Protein AF-Q57VT1-F1 (afdb_monomer)

Mean predicted aligned error: 13.39 Å

GO terms:
  GO:0005739 mitochondrion (C, HTP)
  GO:0005737 cytoplasm (C, IDA)

Structure (mmCIF, N/CA/C/O backbone):
data_AF-Q57VT1-F1
#
_entry.id   AF-Q57VT1-F1
#
loop_
_atom_site.group_PDB
_atom_site.id
_atom_site.type_symbol
_atom_site.label_atom_id
_atom_site.label_alt_id
_atom_site.label_comp_id
_atom_site.label_asym_id
_atom_site.label_entity_id
_atom_site.label_seq_id
_atom_site.pdbx_PDB_ins_code
_atom_site.Cartn_x
_atom_site.Cartn_y
_atom_site.Cartn_z
_atom_site.occupancy
_atom_site.B_iso_or_equiv
_atom_site.auth_seq_id
_atom_site.auth_comp_id
_atom_site.auth_asym_id
_atom_site.auth_atom_id
_atom_site.pdbx_PDB_model_num
ATOM 1 N N . MET A 1 1 ? 37.956 -0.766 -8.157 1.00 29.91 1 MET A N 1
ATOM 2 C CA . MET A 1 1 ? 37.562 -2.186 -8.026 1.00 29.91 1 MET A CA 1
ATOM 3 C C . MET A 1 1 ? 36.095 -2.322 -8.408 1.00 29.91 1 MET A C 1
ATOM 5 O O . MET A 1 1 ? 35.242 -1.958 -7.610 1.00 29.91 1 MET A O 1
ATOM 9 N N . MET A 1 2 ? 35.786 -2.776 -9.627 1.00 33.50 2 MET A N 1
ATOM 10 C CA . MET A 1 2 ? 34.414 -3.172 -9.969 1.00 33.50 2 MET A CA 1
ATOM 11 C C . MET A 1 2 ? 34.102 -4.463 -9.208 1.00 33.50 2 MET A C 1
ATOM 13 O O . MET A 1 2 ? 34.804 -5.462 -9.343 1.00 33.50 2 MET A O 1
ATOM 17 N N . THR A 1 3 ? 33.120 -4.406 -8.319 1.00 40.09 3 THR A N 1
ATOM 18 C CA . THR A 1 3 ? 32.764 -5.489 -7.406 1.00 40.09 3 THR A CA 1
ATOM 19 C C . THR A 1 3 ? 32.230 -6.693 -8.185 1.00 40.09 3 THR A C 1
ATOM 21 O O . THR A 1 3 ? 31.221 -6.594 -8.877 1.00 40.09 3 THR A O 1
ATOM 24 N N . LEU A 1 4 ? 32.864 -7.861 -8.009 1.00 44.53 4 LEU A N 1
ATOM 25 C CA . LEU A 1 4 ? 32.472 -9.165 -8.583 1.00 44.53 4 LEU A CA 1
ATOM 26 C C . LEU A 1 4 ? 30.993 -9.559 -8.366 1.00 44.53 4 LEU A C 1
ATOM 28 O O . LEU A 1 4 ? 30.514 -10.505 -8.982 1.00 44.53 4 LEU A O 1
ATOM 32 N N . ARG A 1 5 ? 30.251 -8.847 -7.508 1.00 40.12 5 ARG A N 1
ATOM 33 C CA . ARG A 1 5 ? 28.809 -9.042 -7.307 1.00 40.12 5 ARG A CA 1
ATOM 34 C C . ARG A 1 5 ? 27.958 -8.633 -8.519 1.00 40.12 5 ARG A C 1
ATOM 36 O O . ARG A 1 5 ? 26.817 -9.076 -8.600 1.00 40.12 5 ARG A O 1
ATOM 43 N N . SER A 1 6 ? 28.472 -7.823 -9.451 1.00 52.94 6 SER A N 1
ATOM 44 C CA . SER A 1 6 ? 27.681 -7.378 -10.609 1.00 52.94 6 SER A CA 1
ATOM 45 C C . SER A 1 6 ? 27.577 -8.426 -11.721 1.00 52.94 6 SER A C 1
ATOM 47 O O . SER A 1 6 ? 26.526 -8.521 -12.349 1.00 52.94 6 SER A O 1
ATOM 49 N N . SER A 1 7 ? 28.611 -9.245 -11.953 1.00 54.50 7 SER A N 1
ATOM 50 C CA . SER A 1 7 ? 28.646 -10.148 -13.114 1.00 54.50 7 SER A CA 1
ATOM 51 C C . SER A 1 7 ? 27.678 -11.324 -12.982 1.00 54.50 7 SER A C 1
ATOM 53 O O . SER A 1 7 ? 26.960 -11.629 -13.929 1.00 54.50 7 SER A O 1
ATOM 55 N N . THR A 1 8 ? 27.595 -11.945 -11.803 1.00 61.16 8 THR A N 1
ATOM 56 C CA . THR A 1 8 ? 26.680 -13.067 -11.537 1.00 61.16 8 THR A CA 1
ATOM 57 C C . THR A 1 8 ? 25.220 -12.626 -11.524 1.00 61.16 8 THR A C 1
ATOM 59 O O . THR A 1 8 ? 24.369 -13.314 -12.088 1.00 61.16 8 THR A O 1
ATOM 62 N N . SER A 1 9 ? 24.929 -11.455 -10.946 1.00 58.53 9 SER A N 1
ATOM 63 C CA . SER A 1 9 ? 23.589 -10.857 -10.992 1.00 58.53 9 SER A CA 1
ATOM 64 C C . SER A 1 9 ? 23.180 -10.534 -12.428 1.00 58.53 9 SER A C 1
ATOM 66 O O . SER A 1 9 ? 22.095 -10.920 -12.850 1.00 58.53 9 SER A O 1
ATOM 68 N N . LEU A 1 10 ? 24.062 -9.888 -13.198 1.00 57.94 10 LEU A N 1
ATOM 69 C CA . LEU A 1 10 ? 23.804 -9.555 -14.598 1.00 57.94 10 LEU A CA 1
ATOM 70 C C . LEU A 1 10 ? 23.610 -10.817 -15.447 1.00 57.94 10 LEU A C 1
ATOM 72 O O . LEU A 1 10 ? 22.717 -10.857 -16.280 1.00 57.94 10 LEU A O 1
ATOM 76 N N . GLN A 1 11 ? 24.407 -11.865 -15.230 1.00 66.25 11 GLN A N 1
ATOM 77 C CA . GLN A 1 11 ? 24.277 -13.132 -15.952 1.00 66.25 11 GLN A CA 1
ATOM 78 C C . GLN A 1 11 ? 22.964 -13.860 -15.619 1.00 66.25 11 GLN A C 1
ATOM 80 O O . GLN A 1 11 ? 22.315 -14.413 -16.513 1.00 66.25 11 GLN A O 1
ATOM 85 N N . SER A 1 12 ? 22.537 -13.832 -14.352 1.00 68.81 12 SER A N 1
ATOM 86 C CA . SER A 1 12 ? 21.216 -14.319 -13.936 1.00 68.81 12 SER A CA 1
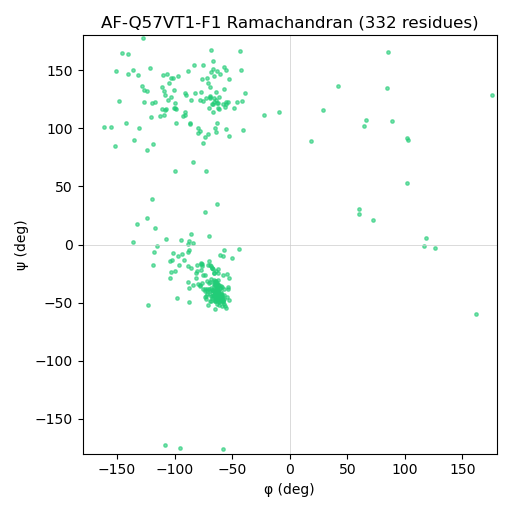ATOM 87 C C . SER A 1 12 ? 20.099 -13.533 -14.627 1.00 68.81 12 SER A C 1
ATOM 89 O O . SER A 1 12 ? 19.198 -14.133 -15.208 1.00 68.81 12 SER A O 1
ATOM 91 N N . ASP A 1 13 ? 20.185 -12.203 -14.645 1.00 54.59 13 ASP A N 1
ATOM 92 C CA . ASP A 1 13 ? 19.162 -11.353 -15.258 1.00 54.59 13 ASP A CA 1
ATOM 93 C C . ASP A 1 13 ? 19.129 -11.519 -16.794 1.00 54.59 13 ASP A C 1
ATOM 95 O O . ASP A 1 13 ? 18.057 -11.621 -17.403 1.00 54.59 13 ASP A O 1
ATOM 99 N N . LEU A 1 14 ? 20.307 -11.646 -17.421 1.00 65.69 14 LEU A N 1
ATOM 100 C CA . LEU A 1 14 ? 20.460 -11.951 -18.842 1.00 65.69 14 LEU A CA 1
ATOM 101 C C . LEU A 1 14 ? 19.786 -13.276 -19.195 1.00 65.69 14 LEU A C 1
ATOM 103 O O . LEU A 1 14 ? 19.029 -13.348 -20.155 1.00 65.69 14 LEU A O 1
ATOM 107 N N . SER A 1 15 ? 20.032 -14.324 -18.410 1.00 70.00 15 SER A N 1
ATOM 108 C CA . SER A 1 15 ? 19.488 -15.658 -18.676 1.00 70.00 15 SER A CA 1
ATOM 109 C C . SER A 1 15 ? 17.996 -15.793 -18.377 1.00 70.00 15 SER A C 1
ATOM 111 O O . SER A 1 15 ? 17.295 -16.456 -19.144 1.00 70.00 15 SER A O 1
ATOM 113 N N . ARG A 1 16 ? 17.501 -15.159 -17.309 1.00 65.00 16 ARG A N 1
ATOM 114 C CA . ARG A 1 16 ? 16.105 -15.281 -16.861 1.00 65.00 16 ARG A CA 1
ATOM 115 C C . ARG A 1 16 ? 15.136 -14.346 -17.569 1.00 65.00 16 ARG A C 1
ATOM 117 O O . ARG A 1 16 ? 13.995 -14.741 -17.783 1.00 65.00 16 ARG A O 1
ATOM 124 N N . PHE A 1 17 ? 15.564 -13.136 -17.927 1.00 58.03 17 PHE A N 1
ATOM 125 C CA . PHE A 1 17 ? 14.649 -12.107 -18.432 1.00 58.03 17 PHE A CA 1
ATOM 126 C C . PHE A 1 17 ? 15.052 -11.607 -19.814 1.00 58.03 17 PHE A C 1
ATOM 128 O O . PHE A 1 17 ? 14.239 -11.639 -20.736 1.00 58.03 17 PHE A O 1
ATOM 135 N N . ILE A 1 18 ? 16.313 -11.201 -19.991 1.00 59.00 18 ILE A N 1
ATOM 136 C CA . ILE A 1 18 ? 16.738 -10.506 -21.214 1.00 59.00 18 ILE A CA 1
ATOM 137 C C . ILE A 1 18 ? 16.814 -11.466 -22.403 1.00 59.00 18 ILE A C 1
ATOM 139 O O . ILE A 1 18 ? 16.287 -11.145 -23.459 1.00 59.00 18 ILE A O 1
ATOM 143 N N . PHE A 1 19 ? 17.423 -12.648 -22.274 1.00 70.38 19 PHE A N 1
ATOM 144 C CA . PHE A 1 19 ? 17.480 -13.621 -23.368 1.00 70.38 19 PHE A CA 1
ATOM 145 C C . PHE A 1 19 ? 16.094 -14.149 -23.742 1.00 70.38 19 PHE A C 1
ATOM 147 O O . PHE A 1 19 ? 15.833 -14.219 -24.942 1.00 70.38 19 PHE A O 1
ATOM 154 N N . PRO A 1 20 ? 15.192 -14.497 -22.802 1.00 66.25 20 PRO A N 1
ATOM 155 C CA . PRO A 1 20 ? 13.818 -14.838 -23.157 1.00 66.25 20 PRO A CA 1
ATOM 156 C C . PRO A 1 20 ? 13.083 -13.697 -23.865 1.00 66.25 20 PRO A C 1
ATOM 158 O O . PRO A 1 20 ? 12.509 -13.937 -24.924 1.00 66.25 20 PRO A O 1
ATOM 161 N N . LEU A 1 21 ? 13.171 -12.461 -23.358 1.00 54.16 21 LEU A N 1
ATOM 162 C CA . LEU A 1 21 ? 12.521 -11.302 -23.976 1.00 54.16 21 LEU A CA 1
ATOM 163 C C . LEU A 1 21 ? 13.104 -10.988 -25.360 1.00 54.16 21 LEU A C 1
ATOM 165 O O . LEU A 1 21 ? 12.364 -10.843 -26.325 1.00 54.16 21 LEU A O 1
ATOM 169 N N . ALA A 1 22 ? 14.430 -10.939 -25.492 1.00 58.91 22 ALA A N 1
ATOM 170 C CA . ALA A 1 22 ? 15.108 -10.688 -26.760 1.00 58.91 22 ALA A CA 1
ATOM 171 C C . ALA A 1 22 ? 14.851 -11.803 -27.781 1.00 58.91 22 ALA A C 1
ATOM 173 O O . ALA A 1 22 ? 14.731 -11.517 -28.970 1.00 58.91 22 ALA A O 1
ATOM 174 N N . ARG A 1 23 ? 14.747 -13.069 -27.345 1.00 65.94 23 ARG A N 1
ATOM 175 C CA . ARG A 1 23 ? 14.304 -14.166 -28.218 1.00 65.94 23 ARG A CA 1
ATOM 176 C C . ARG A 1 23 ? 12.859 -13.956 -28.658 1.00 65.94 23 ARG A C 1
ATOM 178 O O . ARG A 1 23 ? 12.614 -14.076 -29.849 1.00 65.94 23 ARG A O 1
ATOM 185 N N . SER A 1 24 ? 11.949 -13.596 -27.751 1.00 55.50 24 SER A N 1
ATOM 186 C CA . SER A 1 24 ? 10.550 -13.289 -28.090 1.00 55.50 24 SER A CA 1
ATOM 187 C C . SER A 1 24 ? 10.465 -12.189 -29.150 1.00 55.50 24 SER A C 1
ATOM 189 O O . SER A 1 24 ? 9.933 -12.416 -30.227 1.00 55.50 24 SER A O 1
ATOM 191 N N . LEU A 1 25 ? 11.128 -11.051 -28.919 1.00 53.66 25 LEU A N 1
ATOM 192 C CA . LEU A 1 25 ? 11.152 -9.919 -29.853 1.00 53.66 25 LEU A CA 1
ATOM 193 C C . LEU A 1 25 ? 11.792 -10.260 -31.212 1.00 53.66 25 LEU A C 1
ATOM 195 O O . LEU A 1 25 ? 11.449 -9.664 -32.232 1.00 53.66 25 LEU A O 1
ATOM 199 N N . ARG A 1 26 ? 12.754 -11.196 -31.246 1.00 59.59 26 ARG A N 1
ATOM 200 C CA . ARG A 1 26 ? 13.346 -11.692 -32.500 1.00 59.59 26 ARG A CA 1
ATOM 201 C C . ARG A 1 26 ? 12.411 -12.644 -33.239 1.00 59.59 26 ARG A C 1
ATOM 203 O O . ARG A 1 26 ? 12.366 -12.576 -34.461 1.00 59.59 26 ARG A O 1
ATOM 210 N N . HIS A 1 27 ? 11.683 -13.504 -32.531 1.00 54.62 27 HIS A N 1
ATOM 211 C CA . HIS A 1 27 ? 10.705 -14.405 -33.142 1.00 54.62 27 HIS A CA 1
ATOM 212 C C . HIS A 1 27 ? 9.479 -13.649 -33.679 1.00 54.62 27 HIS A C 1
ATOM 214 O O . HIS A 1 27 ? 8.987 -14.006 -34.751 1.00 54.62 27 HIS A O 1
ATOM 220 N N . ASP A 1 28 ? 9.084 -12.542 -33.043 1.00 43.97 28 ASP A N 1
ATOM 221 C CA . ASP A 1 28 ? 8.013 -11.662 -33.538 1.00 43.97 28 ASP A CA 1
ATOM 222 C C . ASP A 1 28 ? 8.391 -10.972 -34.861 1.00 43.97 28 ASP A C 1
ATOM 224 O O . ASP A 1 28 ? 7.546 -10.777 -35.730 1.00 43.97 28 ASP A O 1
ATOM 228 N N . LYS A 1 29 ? 9.678 -10.658 -35.081 1.00 40.59 29 LYS A N 1
ATOM 229 C CA . LYS A 1 29 ? 10.142 -10.082 -36.358 1.00 40.59 29 LYS A CA 1
ATOM 230 C C . LYS A 1 29 ? 10.258 -11.087 -37.505 1.00 40.59 29 LYS A C 1
ATOM 232 O O . LYS A 1 29 ? 10.323 -10.658 -38.652 1.00 40.59 29 LYS A O 1
ATOM 237 N N . VAL A 1 30 ? 10.314 -12.388 -37.221 1.00 45.88 30 VAL A N 1
ATOM 238 C CA . VAL A 1 30 ? 10.473 -13.425 -38.259 1.00 45.88 30 VAL A CA 1
ATOM 239 C C . VAL A 1 30 ? 9.136 -14.082 -38.615 1.00 45.88 30 VAL A C 1
ATOM 241 O O . VAL A 1 30 ? 8.974 -14.549 -39.734 1.00 45.88 30 VAL A O 1
ATOM 244 N N . SER A 1 31 ? 8.141 -14.043 -37.726 1.00 37.81 31 SER A N 1
ATOM 245 C CA . SER A 1 31 ? 6.845 -14.704 -37.967 1.00 37.81 31 SER A CA 1
ATOM 246 C C . SER A 1 31 ? 5.851 -13.865 -38.787 1.00 37.81 31 SER A C 1
ATOM 248 O O . SER A 1 31 ? 4.759 -14.329 -39.089 1.00 37.81 31 SER A O 1
ATOM 250 N N . GLY A 1 32 ? 6.246 -12.661 -39.216 1.00 29.44 32 GLY A N 1
ATOM 251 C CA . GLY A 1 32 ? 5.483 -11.822 -40.147 1.00 29.44 32 GLY A CA 1
ATOM 252 C C . GLY A 1 32 ? 5.718 -12.119 -41.635 1.00 29.44 32 GLY A C 1
ATOM 253 O O . GLY A 1 32 ? 5.270 -11.339 -42.473 1.00 29.44 32 GLY A O 1
ATOM 254 N N . ALA A 1 33 ? 6.430 -13.193 -41.998 1.00 29.83 33 ALA A N 1
ATOM 255 C CA . ALA A 1 33 ? 6.712 -13.504 -43.397 1.00 29.83 33 ALA A CA 1
ATOM 256 C C . ALA A 1 33 ? 6.662 -15.012 -43.714 1.00 29.83 33 ALA A C 1
ATOM 258 O O . ALA A 1 33 ? 7.604 -15.743 -43.444 1.00 29.83 33 ALA A O 1
ATOM 259 N N . VAL A 1 34 ? 5.568 -15.406 -44.377 1.00 28.75 34 VAL A N 1
ATOM 260 C CA . VAL A 1 34 ? 5.547 -16.273 -45.574 1.00 28.75 34 VAL A CA 1
ATOM 261 C C . VAL A 1 34 ? 6.009 -17.742 -45.427 1.00 28.75 34 VAL A C 1
ATOM 263 O O . VAL A 1 34 ? 7.191 -18.045 -45.369 1.00 28.75 34 VAL A O 1
ATOM 266 N N . THR A 1 35 ? 4.997 -18.622 -45.475 1.00 25.91 35 THR A N 1
ATOM 267 C CA . THR A 1 35 ? 4.890 -19.965 -46.102 1.00 25.91 35 THR A CA 1
ATOM 268 C C . THR A 1 35 ? 6.019 -21.007 -46.026 1.00 25.91 35 THR A C 1
ATOM 270 O O . THR A 1 35 ? 7.150 -20.780 -46.436 1.00 25.91 35 THR A O 1
ATOM 273 N N . ASP A 1 36 ? 5.539 -22.227 -45.761 1.00 24.62 36 ASP A N 1
ATOM 274 C CA . ASP A 1 36 ? 5.998 -23.544 -46.221 1.00 24.62 36 ASP A CA 1
ATOM 275 C C . ASP A 1 36 ? 7.133 -24.299 -45.504 1.00 24.62 36 ASP A C 1
ATOM 277 O O . ASP A 1 36 ? 8.225 -23.808 -45.243 1.00 24.62 36 ASP A O 1
ATOM 281 N N . ALA A 1 37 ? 6.816 -25.592 -45.331 1.00 26.41 37 ALA A N 1
ATOM 282 C CA . ALA A 1 37 ? 7.652 -26.758 -45.048 1.00 26.41 37 ALA A CA 1
ATOM 283 C C . ALA A 1 37 ? 7.953 -27.139 -43.574 1.00 26.41 37 ALA A C 1
ATOM 285 O O . ALA A 1 37 ? 8.811 -26.597 -42.885 1.00 26.41 37 ALA A O 1
ATOM 286 N N . SER A 1 38 ? 7.283 -28.227 -43.159 1.00 23.12 38 SER A N 1
ATOM 287 C CA . SER A 1 38 ? 7.813 -29.322 -42.311 1.00 23.12 38 SER A CA 1
ATOM 288 C C . SER A 1 38 ? 9.241 -29.765 -42.725 1.00 23.12 38 SER A C 1
ATOM 290 O O . SER A 1 38 ? 9.606 -29.470 -43.862 1.00 23.12 38 SER A O 1
ATOM 292 N N . PRO A 1 39 ? 10.024 -30.561 -41.941 1.00 37.09 39 PRO A N 1
ATOM 293 C CA . PRO A 1 39 ? 9.614 -31.455 -40.843 1.00 37.09 39 PRO A CA 1
ATOM 294 C C . PRO A 1 39 ? 10.520 -31.510 -39.579 1.00 37.09 39 PRO A C 1
ATOM 296 O O . PRO A 1 39 ? 11.684 -31.133 -39.573 1.00 37.09 39 PRO A O 1
ATOM 299 N N . VAL A 1 40 ? 9.928 -32.068 -38.514 1.00 25.06 40 VAL A N 1
ATOM 300 C CA . VAL A 1 40 ? 10.461 -33.016 -37.504 1.00 25.06 40 VAL A CA 1
ATOM 301 C C . VAL A 1 40 ? 11.966 -32.983 -37.168 1.00 25.06 40 VAL A C 1
ATOM 303 O O . VAL A 1 40 ? 12.808 -33.442 -37.933 1.00 25.06 40 VAL A O 1
ATOM 306 N N . GLY A 1 41 ? 12.273 -32.633 -35.913 1.00 24.78 41 GLY A N 1
ATOM 307 C CA . GLY A 1 41 ? 13.561 -32.906 -35.271 1.00 24.78 41 GLY A CA 1
ATOM 308 C C . GLY A 1 41 ? 13.465 -32.820 -33.747 1.00 24.78 41 GLY A C 1
ATOM 309 O O . GLY A 1 41 ? 13.444 -31.734 -33.175 1.00 24.78 41 GLY A O 1
ATOM 310 N N . SER A 1 42 ? 13.386 -33.978 -33.090 1.00 22.84 42 SER A N 1
ATOM 311 C CA . SER A 1 42 ? 13.410 -34.140 -31.635 1.00 22.84 42 SER A CA 1
ATOM 312 C C . SER A 1 42 ? 14.765 -33.738 -31.051 1.00 22.84 42 SER A C 1
ATOM 314 O O . SER A 1 42 ? 15.785 -34.314 -31.427 1.00 22.84 42 SER A O 1
ATOM 316 N N . VAL A 1 43 ? 14.786 -32.835 -30.068 1.00 28.78 43 VAL A N 1
ATOM 317 C CA . VAL A 1 43 ? 15.954 -32.647 -29.196 1.00 28.78 43 VAL A CA 1
ATOM 318 C C . VAL A 1 43 ? 15.495 -32.639 -27.745 1.00 28.78 43 VAL A C 1
ATOM 320 O O . VAL A 1 43 ? 14.999 -31.650 -27.209 1.00 28.78 43 VAL A O 1
ATOM 323 N N . THR A 1 44 ? 15.678 -33.791 -27.111 1.00 22.94 44 THR A N 1
ATOM 324 C CA . THR A 1 44 ? 15.794 -33.952 -25.666 1.00 22.94 44 THR A CA 1
ATOM 325 C C . THR A 1 44 ? 17.028 -33.195 -25.176 1.00 22.94 44 THR A C 1
ATOM 327 O O . THR A 1 44 ? 18.148 -33.540 -25.543 1.00 22.94 44 THR A O 1
ATOM 330 N N . ALA A 1 45 ? 16.843 -32.193 -24.321 1.00 29.27 45 ALA A N 1
ATOM 331 C CA . ALA A 1 45 ? 17.928 -31.603 -23.546 1.00 29.27 45 ALA A CA 1
ATOM 332 C C . ALA A 1 45 ? 17.464 -31.419 -22.099 1.00 29.27 45 ALA A C 1
ATOM 334 O O . ALA A 1 45 ? 16.892 -30.407 -21.701 1.00 29.27 45 ALA A O 1
ATOM 335 N N . SER A 1 46 ? 17.717 -32.469 -21.328 1.00 23.38 46 SER A N 1
ATOM 336 C CA . SER A 1 46 ? 17.924 -32.447 -19.888 1.00 23.38 46 SER A CA 1
ATOM 337 C C . SER A 1 46 ? 18.790 -31.256 -19.465 1.00 23.38 46 SER A C 1
ATOM 339 O O . SER A 1 46 ? 19.927 -31.124 -19.912 1.00 23.38 46 SER A O 1
ATOM 341 N N . GLY A 1 47 ? 18.275 -30.426 -18.562 1.00 24.28 47 GLY A N 1
ATOM 342 C CA . GLY A 1 47 ? 19.000 -29.295 -17.989 1.00 24.28 47 GLY A CA 1
ATOM 343 C C . GLY A 1 47 ? 18.487 -28.990 -16.591 1.00 24.28 47 GLY A C 1
ATOM 344 O O . GLY A 1 47 ? 17.614 -28.149 -16.409 1.00 24.28 47 GLY A O 1
ATOM 345 N N . ARG A 1 48 ? 19.025 -29.717 -15.607 1.00 22.73 48 ARG A N 1
ATOM 346 C CA . ARG A 1 48 ? 18.922 -29.422 -14.175 1.00 22.73 48 ARG A CA 1
ATOM 347 C C . ARG A 1 48 ? 19.443 -28.008 -13.908 1.00 22.73 48 ARG A C 1
ATOM 349 O O . ARG A 1 48 ? 20.629 -27.778 -14.092 1.00 22.73 48 ARG A O 1
ATOM 356 N N . HIS A 1 49 ? 18.606 -27.112 -13.395 1.00 27.80 49 HIS A N 1
ATOM 357 C CA . HIS A 1 49 ? 19.053 -26.031 -12.518 1.00 27.80 49 HIS A CA 1
ATOM 358 C C . HIS A 1 49 ? 17.949 -25.692 -11.515 1.00 27.80 49 HIS A C 1
ATOM 360 O O . HIS A 1 49 ? 16.817 -25.401 -11.887 1.00 27.80 49 HIS A O 1
ATOM 366 N N . ASN A 1 50 ? 18.335 -25.783 -10.244 1.00 25.84 50 ASN A N 1
ATOM 367 C CA . ASN A 1 50 ? 17.574 -25.559 -9.021 1.00 25.84 50 ASN A CA 1
ATOM 368 C C . ASN A 1 50 ? 16.640 -24.341 -9.118 1.00 25.84 50 ASN A C 1
ATOM 370 O O . ASN A 1 50 ? 17.065 -23.198 -8.932 1.00 25.84 50 ASN A O 1
ATOM 374 N N . ALA A 1 51 ? 15.361 -24.591 -9.392 1.00 29.23 51 ALA A N 1
ATOM 375 C CA . ALA A 1 51 ? 14.314 -23.640 -9.073 1.00 29.23 51 ALA A CA 1
ATOM 376 C C . ALA A 1 51 ? 14.205 -23.608 -7.548 1.00 29.23 51 ALA A C 1
ATOM 378 O O . ALA A 1 51 ? 14.086 -24.661 -6.922 1.00 29.23 51 ALA A O 1
ATOM 379 N N . ALA A 1 52 ? 14.289 -22.413 -6.959 1.00 31.12 52 ALA A N 1
ATOM 380 C CA . ALA A 1 52 ? 13.825 -22.200 -5.597 1.00 31.12 52 ALA A CA 1
ATOM 381 C C . ALA A 1 52 ? 12.452 -22.866 -5.482 1.00 31.12 52 ALA A C 1
ATOM 383 O O . ALA A 1 52 ? 11.585 -22.611 -6.319 1.00 31.12 52 ALA A O 1
ATOM 384 N N . GLU A 1 53 ? 12.332 -23.790 -4.534 1.00 26.53 53 GLU A N 1
ATOM 385 C CA . GLU A 1 53 ? 11.161 -24.628 -4.338 1.00 26.53 53 GLU A CA 1
ATOM 386 C C . GLU A 1 53 ? 9.947 -23.718 -4.163 1.00 26.53 53 GLU A C 1
ATOM 388 O O . GLU A 1 53 ? 9.743 -23.076 -3.133 1.00 26.53 53 GLU A O 1
ATOM 393 N N . TYR A 1 54 ? 9.201 -23.565 -5.254 1.00 33.97 54 TYR A N 1
ATOM 394 C CA . TYR A 1 54 ? 7.955 -22.834 -5.275 1.00 33.97 54 TYR A CA 1
ATOM 395 C C . TYR A 1 54 ? 6.977 -23.702 -4.500 1.00 33.97 54 TYR A C 1
ATOM 397 O O . TYR A 1 54 ? 6.418 -24.655 -5.045 1.00 33.97 54 TYR A O 1
ATOM 405 N N . VAL A 1 55 ? 6.822 -23.410 -3.211 1.00 32.78 55 VAL A N 1
ATOM 406 C CA . VAL A 1 55 ? 5.779 -24.018 -2.397 1.00 32.78 55 VAL A CA 1
ATOM 407 C C . VAL A 1 55 ? 4.459 -23.548 -2.997 1.00 32.78 55 VAL A C 1
ATOM 409 O O . VAL A 1 55 ? 4.001 -22.437 -2.746 1.00 32.78 55 VAL A O 1
ATOM 412 N N . LYS A 1 56 ? 3.860 -24.375 -3.858 1.00 27.70 56 LYS A N 1
ATOM 413 C CA . LYS A 1 56 ? 2.418 -24.323 -4.077 1.00 27.70 56 LYS A CA 1
ATOM 414 C C . LYS A 1 56 ? 1.810 -24.779 -2.754 1.00 27.70 56 LYS A C 1
ATOM 416 O O . LYS A 1 56 ? 2.020 -25.941 -2.415 1.00 27.70 56 LYS A O 1
ATOM 421 N N . PRO A 1 57 ? 1.092 -23.934 -2.000 1.00 31.44 57 PRO A N 1
ATOM 422 C CA . PRO A 1 57 ? 0.299 -24.446 -0.898 1.00 31.44 57 PRO A CA 1
ATOM 423 C C . PRO A 1 57 ? -0.765 -25.377 -1.490 1.00 31.44 57 PRO A C 1
ATOM 425 O O . PRO A 1 57 ? -1.721 -24.941 -2.135 1.00 31.44 57 PRO A O 1
ATOM 428 N N . GLU A 1 58 ? -0.547 -26.680 -1.339 1.00 23.92 58 GLU A N 1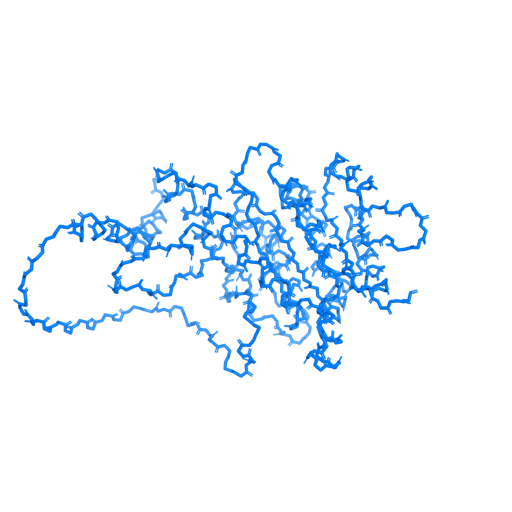
ATOM 429 C CA . GLU A 1 58 ? -1.557 -27.698 -1.578 1.00 23.92 58 GLU A CA 1
ATOM 430 C C . GLU A 1 58 ? -2.685 -27.476 -0.560 1.00 23.92 58 GLU A C 1
ATOM 432 O O . GLU A 1 58 ? -2.447 -27.457 0.644 1.00 23.92 58 GLU A O 1
ATOM 437 N N . GLY A 1 59 ? -3.913 -27.259 -1.040 1.00 25.22 59 GLY A N 1
ATOM 438 C CA . GLY A 1 59 ? -5.112 -27.305 -0.194 1.00 25.22 59 GLY A CA 1
ATOM 439 C C . GLY A 1 59 ? -5.920 -26.017 -0.024 1.00 25.22 59 GLY A C 1
ATOM 440 O O . GLY A 1 59 ? -6.965 -26.080 0.614 1.00 25.22 59 GLY A O 1
ATOM 441 N N . PHE A 1 60 ? -5.535 -24.876 -0.606 1.00 28.06 60 PHE A N 1
ATOM 442 C CA . PHE A 1 60 ? -6.366 -23.661 -0.540 1.00 28.06 60 PHE A CA 1
ATOM 443 C C . PHE A 1 60 ? -7.174 -23.441 -1.828 1.00 28.06 60 PHE A C 1
ATOM 445 O O . PHE A 1 60 ? -6.644 -23.570 -2.933 1.00 28.06 60 PHE A O 1
ATOM 452 N N . CYS A 1 61 ? -8.470 -23.140 -1.678 1.00 26.64 61 CYS A N 1
ATOM 453 C CA . CYS A 1 61 ? -9.431 -22.893 -2.757 1.00 26.64 61 CYS A CA 1
ATOM 454 C C . CYS A 1 61 ? -8.825 -22.106 -3.931 1.00 26.64 61 CYS A C 1
ATOM 456 O O . CYS A 1 61 ? -8.264 -21.026 -3.754 1.00 26.64 61 CYS A O 1
ATOM 458 N N . LYS A 1 62 ? -9.021 -22.611 -5.158 1.00 31.41 62 LYS A N 1
ATOM 459 C CA . LYS A 1 62 ? -8.576 -21.991 -6.423 1.00 31.41 62 LYS A CA 1
ATOM 460 C C . LYS A 1 62 ? -9.113 -20.561 -6.661 1.00 31.41 62 LYS A C 1
ATOM 462 O O . LYS A 1 62 ? -8.736 -19.950 -7.656 1.00 31.41 62 LYS A O 1
ATOM 467 N N . SER A 1 63 ? -9.990 -20.033 -5.804 1.00 40.94 63 SER A N 1
ATOM 468 C CA . SER A 1 63 ? -10.640 -18.725 -5.954 1.00 40.94 63 SER A CA 1
ATOM 469 C C . SER A 1 63 ? -9.840 -17.533 -5.405 1.00 40.94 63 SER A C 1
ATOM 471 O O . SER A 1 63 ? -10.071 -16.416 -5.865 1.00 40.94 63 SER A O 1
ATOM 473 N N . HIS A 1 64 ? -8.866 -17.726 -4.504 1.00 49.88 64 HIS A N 1
ATOM 474 C CA . HIS A 1 64 ? -8.119 -16.619 -3.884 1.00 49.88 64 HIS A CA 1
ATOM 475 C C . HIS A 1 64 ? -6.609 -16.745 -4.093 1.00 49.88 64 HIS A C 1
ATOM 477 O O . HIS A 1 64 ? -5.865 -17.182 -3.215 1.00 49.88 64 HIS A O 1
ATOM 483 N N . GLN A 1 65 ? -6.126 -16.337 -5.268 1.00 73.31 65 GLN A N 1
ATOM 484 C CA . GLN A 1 65 ? -4.689 -16.214 -5.499 1.00 73.31 65 GLN A CA 1
ATOM 485 C C . GLN A 1 65 ? -4.170 -14.952 -4.794 1.00 73.31 65 GLN A C 1
ATOM 487 O O . GLN A 1 65 ? -4.143 -13.863 -5.373 1.00 73.31 65 GLN A O 1
ATOM 492 N N . ARG A 1 66 ? -3.804 -15.110 -3.515 1.00 87.38 66 ARG A N 1
ATOM 493 C CA . ARG A 1 66 ? -3.107 -14.073 -2.745 1.00 87.38 66 ARG A CA 1
ATOM 494 C C . ARG A 1 66 ? -1.818 -13.679 -3.457 1.00 87.38 66 ARG A C 1
ATOM 496 O O . ARG A 1 66 ? -1.197 -14.512 -4.123 1.00 87.38 66 ARG A O 1
ATOM 503 N N . THR A 1 67 ? -1.373 -12.446 -3.250 1.00 92.19 67 THR A N 1
ATOM 504 C CA . THR A 1 67 ? -0.037 -12.026 -3.668 1.00 92.19 67 THR A CA 1
ATOM 505 C C . THR A 1 67 ? 0.993 -12.943 -2.997 1.00 92.19 67 THR A C 1
ATOM 507 O O . THR A 1 67 ? 0.994 -13.058 -1.762 1.00 92.19 67 THR A O 1
ATOM 510 N N . PRO A 1 68 ? 1.824 -13.657 -3.775 1.00 91.81 68 PRO A N 1
ATOM 511 C CA . PRO A 1 68 ? 2.777 -14.606 -3.239 1.00 91.81 68 PRO A CA 1
ATOM 512 C C . PRO A 1 68 ? 3.971 -13.888 -2.619 1.00 91.81 68 PRO A C 1
ATOM 514 O O . PRO A 1 68 ? 4.352 -12.780 -3.001 1.00 91.81 68 PRO A O 1
ATOM 517 N N . GLY A 1 69 ? 4.593 -14.577 -1.673 1.00 92.75 69 GLY A N 1
ATOM 518 C CA . GLY A 1 69 ? 5.887 -14.213 -1.129 1.00 92.75 69 GLY A CA 1
ATOM 519 C C . GLY A 1 69 ? 6.846 -15.389 -1.181 1.00 92.75 69 GLY A C 1
ATOM 520 O O . GLY A 1 69 ? 6.485 -16.500 -1.566 1.00 92.75 69 GLY A O 1
ATOM 521 N N . VAL A 1 70 ? 8.076 -15.145 -0.749 1.00 92.19 70 VAL A N 1
ATOM 522 C CA . VAL A 1 70 ? 9.090 -16.184 -0.583 1.00 92.19 70 VAL A CA 1
ATOM 523 C C . VAL A 1 70 ? 9.761 -16.063 0.782 1.00 92.19 70 VAL A C 1
ATOM 525 O O . VAL A 1 70 ? 9.970 -14.964 1.312 1.00 92.19 70 VAL A O 1
ATOM 528 N N . ARG A 1 71 ? 10.130 -17.205 1.367 1.00 91.25 71 ARG A N 1
ATOM 529 C CA . ARG A 1 71 ? 11.023 -17.255 2.526 1.00 91.25 71 ARG A CA 1
ATOM 530 C C . ARG A 1 71 ? 12.448 -16.950 2.063 1.00 91.25 71 ARG A C 1
ATOM 532 O O . ARG A 1 71 ? 13.185 -17.832 1.633 1.00 91.25 71 ARG A O 1
ATOM 539 N N . LYS A 1 72 ? 12.832 -15.679 2.127 1.00 90.62 72 LYS A N 1
ATOM 540 C CA . LYS A 1 72 ? 14.175 -15.202 1.782 1.00 90.62 72 LYS A CA 1
ATOM 541 C C . LYS A 1 72 ? 14.596 -14.121 2.765 1.00 90.62 72 LYS A C 1
ATOM 543 O O . LYS A 1 72 ? 13.762 -13.355 3.236 1.00 90.62 72 LYS A O 1
ATOM 548 N N . THR A 1 73 ? 15.889 -14.053 3.063 1.00 92.06 73 THR A N 1
ATOM 549 C CA . THR A 1 73 ? 16.425 -13.015 3.943 1.00 92.06 73 THR A CA 1
ATOM 550 C C . THR A 1 73 ? 16.250 -11.632 3.315 1.00 92.06 73 THR A C 1
ATOM 552 O O . THR A 1 73 ? 16.735 -11.377 2.208 1.00 92.06 73 THR A O 1
ATOM 555 N N . VAL A 1 74 ? 15.594 -10.722 4.033 1.00 93.06 74 VAL A N 1
ATOM 556 C CA . VAL A 1 74 ? 15.482 -9.306 3.667 1.00 93.06 74 VAL A CA 1
ATOM 557 C C . VAL A 1 74 ? 16.828 -8.625 3.901 1.00 93.06 74 VAL A C 1
ATOM 559 O O . VAL A 1 74 ? 17.396 -8.735 4.989 1.00 93.06 74 VAL A O 1
ATOM 562 N N . THR A 1 75 ? 17.362 -7.965 2.870 1.00 92.44 75 THR A N 1
ATOM 563 C CA . THR A 1 75 ? 18.733 -7.410 2.872 1.00 92.44 75 THR A CA 1
ATOM 564 C C . THR A 1 75 ? 18.842 -5.995 2.301 1.00 92.44 75 THR A C 1
ATOM 566 O O . THR A 1 75 ? 19.945 -5.466 2.198 1.00 92.44 75 THR A O 1
ATOM 569 N N . TYR A 1 76 ? 17.726 -5.377 1.912 1.00 91.50 76 TYR A N 1
ATOM 570 C CA . TYR A 1 76 ? 17.710 -4.093 1.198 1.00 91.50 76 TYR A CA 1
ATOM 571 C C . TYR A 1 76 ? 17.244 -2.901 2.043 1.00 91.50 76 TYR A C 1
ATOM 573 O O . TYR A 1 76 ? 17.145 -1.801 1.509 1.00 91.50 76 TYR A O 1
ATOM 581 N N . PHE A 1 77 ? 16.997 -3.082 3.345 1.00 91.00 77 PHE A N 1
ATOM 582 C CA . PHE A 1 77 ? 16.729 -1.980 4.276 1.00 91.00 77 PHE A CA 1
ATOM 583 C C . PHE A 1 77 ? 17.887 -1.740 5.251 1.00 91.00 77 PHE A C 1
ATOM 585 O O . PHE A 1 77 ? 18.956 -2.350 5.138 1.00 91.00 77 PHE A O 1
ATOM 592 N N . SER A 1 78 ? 17.664 -0.853 6.227 1.00 89.50 78 SER A N 1
ATOM 593 C CA . SER A 1 78 ? 18.558 -0.653 7.367 1.00 89.50 78 SER A CA 1
ATOM 594 C C . SER A 1 78 ? 18.793 -1.980 8.117 1.00 89.50 78 SER A C 1
ATOM 596 O O . SER A 1 78 ? 17.908 -2.842 8.141 1.00 89.50 78 SER A O 1
ATOM 598 N N . PRO A 1 79 ? 19.962 -2.191 8.756 1.00 89.94 79 PRO A N 1
ATOM 599 C CA . PRO A 1 79 ? 20.221 -3.403 9.537 1.00 89.94 79 PRO A CA 1
ATOM 600 C C . PRO A 1 79 ? 19.155 -3.672 10.605 1.00 89.94 79 PRO A C 1
ATOM 602 O O . PRO A 1 79 ? 18.778 -4.822 10.819 1.00 89.94 79 PRO A O 1
ATOM 605 N N . HIS A 1 80 ? 18.639 -2.609 11.230 1.00 88.94 80 HIS A N 1
ATOM 606 C CA . HIS A 1 80 ? 17.568 -2.689 12.218 1.00 88.94 80 HIS A CA 1
ATOM 607 C C . HIS A 1 80 ? 16.264 -3.226 11.607 1.00 88.94 80 HIS A C 1
ATOM 609 O O . HIS A 1 80 ? 15.724 -4.219 12.093 1.00 88.94 80 HIS A O 1
ATOM 615 N N . MET A 1 81 ? 15.814 -2.645 10.491 1.00 89.94 81 MET A N 1
ATOM 616 C CA . MET A 1 81 ? 14.620 -3.096 9.774 1.00 89.94 81 MET A CA 1
ATOM 617 C C . MET A 1 81 ? 14.778 -4.524 9.233 1.00 89.94 81 MET A C 1
ATOM 619 O O . MET A 1 81 ? 13.888 -5.355 9.397 1.00 89.94 81 MET A O 1
ATOM 623 N N . ASN A 1 82 ? 15.928 -4.851 8.635 1.00 91.38 82 ASN A N 1
ATOM 624 C CA . ASN A 1 82 ? 16.208 -6.208 8.162 1.00 91.38 82 ASN A CA 1
ATOM 625 C C . ASN A 1 82 ? 16.148 -7.214 9.319 1.00 91.38 82 ASN A C 1
ATOM 627 O O . ASN A 1 82 ? 15.597 -8.301 9.161 1.00 91.38 82 ASN A O 1
ATOM 631 N N . ALA A 1 83 ? 16.702 -6.878 10.488 1.00 90.06 83 ALA A N 1
ATOM 632 C CA . ALA A 1 83 ? 16.645 -7.752 11.654 1.00 90.06 83 ALA A CA 1
ATOM 633 C C . ALA A 1 83 ? 15.207 -7.977 12.137 1.00 90.06 83 ALA A C 1
ATOM 635 O O . ALA A 1 83 ? 14.908 -9.076 12.591 1.00 90.06 83 ALA A O 1
ATOM 636 N N . LEU A 1 84 ? 14.329 -6.975 12.025 1.00 89.06 84 LEU A N 1
ATOM 637 C CA . LEU A 1 84 ? 12.914 -7.101 12.367 1.00 89.06 84 LEU A CA 1
ATOM 638 C C . LEU A 1 84 ? 12.160 -7.978 11.358 1.00 89.06 84 LEU A C 1
ATOM 640 O O . LEU A 1 84 ? 11.535 -8.954 11.752 1.00 89.06 84 LEU A O 1
ATOM 644 N N . LEU A 1 85 ? 12.270 -7.678 10.063 1.00 89.94 85 LEU A N 1
ATOM 645 C CA . LEU A 1 85 ? 11.537 -8.374 8.995 1.00 89.94 85 LEU A CA 1
ATOM 646 C C . LEU A 1 85 ? 11.973 -9.830 8.792 1.00 89.94 85 LEU A C 1
ATOM 648 O O . LEU A 1 85 ? 11.242 -10.628 8.213 1.00 89.94 85 LEU A O 1
ATOM 652 N N . ASN A 1 86 ? 13.174 -10.191 9.248 1.00 89.88 86 ASN A N 1
ATOM 653 C CA . ASN A 1 86 ? 13.656 -11.569 9.203 1.00 89.88 86 ASN A CA 1
ATOM 654 C C . ASN A 1 86 ? 13.259 -12.403 10.431 1.00 89.88 86 ASN A C 1
ATOM 656 O O . ASN A 1 86 ? 13.542 -13.604 10.455 1.00 89.88 86 ASN A O 1
ATOM 660 N N . ARG A 1 87 ? 12.623 -11.803 11.444 1.00 84.75 87 ARG A N 1
ATOM 661 C CA . ARG A 1 87 ? 12.108 -12.524 12.614 1.00 84.75 87 ARG A CA 1
ATOM 662 C C . ARG A 1 87 ? 10.685 -13.023 12.346 1.00 84.75 87 ARG A C 1
ATOM 664 O O . ARG A 1 87 ? 9.939 -12.368 11.626 1.00 84.75 87 ARG A O 1
ATOM 671 N N . PRO A 1 88 ? 10.281 -14.160 12.934 1.00 76.56 88 PRO A N 1
ATOM 672 C CA . PRO A 1 88 ? 8.874 -14.535 12.958 1.00 76.56 88 PRO A CA 1
ATOM 673 C C . PRO A 1 88 ? 8.079 -13.506 13.776 1.00 76.56 88 PRO A C 1
ATOM 675 O O . PRO A 1 88 ? 8.472 -13.168 14.894 1.00 76.56 88 PRO A O 1
ATOM 678 N N . PHE A 1 89 ? 6.966 -13.015 13.229 1.00 71.00 89 PHE A N 1
ATOM 679 C CA . PHE A 1 89 ? 6.019 -12.184 13.972 1.00 71.00 89 PHE A CA 1
ATOM 680 C C . PHE A 1 89 ? 4.966 -13.085 14.642 1.00 71.00 89 PHE A C 1
ATOM 682 O O . PHE A 1 89 ? 4.359 -13.927 13.982 1.00 71.00 89 PHE A O 1
ATOM 689 N N . GLY A 1 90 ? 4.743 -12.906 15.949 1.00 62.84 90 GLY A N 1
ATOM 690 C CA . GLY A 1 90 ? 3.740 -13.649 16.726 1.00 62.84 90 GLY A CA 1
ATOM 691 C C . GLY A 1 90 ? 4.200 -15.008 17.282 1.00 62.84 90 GLY A C 1
ATOM 692 O O . GLY A 1 90 ? 5.232 -15.554 16.897 1.00 62.84 90 GLY A O 1
ATOM 693 N N . SER A 1 91 ? 3.420 -15.556 18.221 1.00 57.50 91 SER A N 1
ATOM 694 C CA . SER A 1 91 ? 3.708 -16.822 18.921 1.00 57.50 91 SER A CA 1
ATOM 695 C C . SER A 1 91 ? 3.419 -18.074 18.088 1.00 57.50 91 SER A C 1
ATOM 697 O O . SER A 1 91 ? 3.983 -19.131 18.356 1.00 57.50 91 SER A O 1
ATOM 699 N N . THR A 1 92 ? 2.559 -17.970 17.074 1.00 54.62 92 THR A N 1
ATOM 700 C CA . THR A 1 92 ? 2.053 -19.112 16.295 1.00 54.62 92 THR A CA 1
ATOM 701 C C . THR A 1 92 ? 2.832 -19.397 15.009 1.00 54.62 92 THR A C 1
ATOM 703 O O . THR A 1 92 ? 2.455 -20.300 14.270 1.00 54.62 92 THR A O 1
ATOM 706 N N . GLY A 1 93 ? 3.927 -18.675 14.729 1.00 53.94 93 GLY A N 1
ATOM 707 C CA . GLY A 1 93 ? 4.816 -18.980 13.598 1.00 53.94 93 GLY A CA 1
ATOM 708 C C . GLY A 1 93 ? 4.141 -18.933 12.219 1.00 53.94 93 GLY A C 1
ATOM 709 O O . GLY A 1 93 ? 4.590 -19.614 11.302 1.00 53.94 93 GLY A O 1
ATOM 710 N N . THR A 1 94 ? 3.066 -18.154 12.067 1.00 61.84 94 THR A N 1
ATOM 711 C CA . THR A 1 94 ? 2.173 -18.190 10.896 1.00 61.84 94 THR A CA 1
ATOM 712 C C . THR A 1 94 ? 2.711 -17.515 9.638 1.00 61.84 94 THR A C 1
ATOM 714 O O . THR A 1 94 ? 2.179 -17.761 8.559 1.00 61.84 94 THR A O 1
ATOM 717 N N . ILE A 1 95 ? 3.745 -16.676 9.737 1.00 72.12 95 ILE A N 1
ATOM 718 C CA . ILE A 1 95 ? 4.316 -16.010 8.562 1.00 72.12 95 ILE A CA 1
ATOM 719 C C . ILE A 1 95 ? 5.372 -16.914 7.919 1.00 72.12 95 ILE A C 1
ATOM 721 O O . ILE A 1 95 ? 6.504 -17.060 8.392 1.00 72.12 95 ILE A O 1
ATOM 725 N N . ASP A 1 96 ? 4.978 -17.511 6.802 1.00 78.50 96 ASP A N 1
ATOM 726 C CA . ASP A 1 96 ? 5.789 -18.378 5.952 1.00 78.50 96 ASP A CA 1
ATOM 727 C C . ASP A 1 96 ? 6.707 -17.589 5.003 1.00 78.50 96 ASP A C 1
ATOM 729 O O . ASP A 1 96 ? 7.757 -18.089 4.597 1.00 78.50 96 ASP A O 1
ATOM 733 N N . THR A 1 97 ? 6.372 -16.335 4.696 1.00 87.06 97 THR A N 1
ATOM 734 C CA . THR A 1 97 ? 7.100 -15.518 3.716 1.00 87.06 97 THR A CA 1
ATOM 735 C C . THR A 1 97 ? 7.603 -14.195 4.279 1.00 87.06 97 THR A C 1
ATOM 737 O O . THR A 1 97 ? 6.835 -13.407 4.825 1.00 87.06 97 THR A O 1
ATOM 740 N N . ASN A 1 98 ? 8.876 -13.887 4.023 1.00 87.88 98 ASN A N 1
ATOM 741 C CA . ASN A 1 98 ? 9.494 -12.637 4.474 1.00 87.88 98 ASN A CA 1
ATOM 742 C C . ASN A 1 98 ? 9.658 -11.616 3.342 1.00 87.88 98 ASN A C 1
ATOM 744 O O . ASN A 1 98 ? 9.932 -10.456 3.605 1.00 87.88 98 ASN A O 1
ATOM 748 N N . VAL A 1 99 ? 9.526 -12.024 2.078 1.00 93.44 99 VAL A N 1
ATOM 749 C CA . VAL A 1 99 ? 9.758 -11.147 0.924 1.00 93.44 99 VAL A CA 1
ATOM 750 C C . VAL A 1 99 ? 8.541 -11.181 -0.001 1.00 93.44 99 VAL A C 1
ATOM 752 O O . VAL A 1 99 ? 8.200 -12.276 -0.456 1.00 93.44 99 VAL A O 1
ATOM 755 N N . PRO A 1 100 ? 7.907 -10.028 -0.304 1.00 95.12 100 PRO A N 1
ATOM 756 C CA . PRO A 1 100 ? 6.851 -9.965 -1.308 1.00 95.12 100 PRO A CA 1
ATOM 757 C C . PRO A 1 100 ? 7.419 -10.263 -2.688 1.00 95.12 100 PRO A C 1
ATOM 759 O O . PRO A 1 100 ? 8.543 -9.859 -2.999 1.00 95.12 100 PRO A O 1
ATOM 762 N N . LEU A 1 101 ? 6.625 -10.920 -3.525 1.00 95.00 101 LEU A N 1
ATOM 763 C CA . LEU A 1 101 ? 6.925 -11.026 -4.940 1.00 95.00 101 LEU A CA 1
ATOM 764 C C . LEU A 1 101 ? 5.983 -10.141 -5.751 1.00 95.00 101 LEU A C 1
ATOM 766 O O . LEU A 1 101 ? 4.806 -9.993 -5.430 1.00 95.00 101 LEU A O 1
ATOM 770 N N . TYR A 1 102 ? 6.503 -9.600 -6.845 1.00 93.12 102 TYR A N 1
ATOM 771 C CA . TYR A 1 102 ? 5.783 -8.704 -7.738 1.00 93.12 102 TYR A CA 1
ATOM 772 C C . TYR A 1 102 ? 5.731 -9.263 -9.156 1.00 93.12 102 TYR A C 1
ATOM 774 O O . TYR A 1 102 ? 6.640 -9.966 -9.603 1.00 93.12 102 TYR A O 1
ATOM 782 N N . GLN A 1 103 ? 4.686 -8.894 -9.892 1.00 90.50 103 GLN A N 1
ATOM 783 C CA . GLN A 1 103 ? 4.610 -9.091 -11.336 1.00 90.50 103 GLN A CA 1
ATOM 784 C C . GLN A 1 103 ? 4.904 -7.783 -12.060 1.00 90.50 103 GLN A C 1
ATOM 786 O O . GLN A 1 103 ? 4.553 -6.699 -11.593 1.00 90.50 103 GLN A O 1
ATOM 791 N N . CYS A 1 104 ? 5.592 -7.889 -13.198 1.00 87.75 104 CYS A N 1
ATOM 792 C CA . CYS A 1 104 ? 5.917 -6.718 -13.998 1.00 87.75 104 CYS A CA 1
ATOM 793 C C . CYS A 1 104 ? 4.640 -6.274 -14.720 1.00 87.75 104 CYS A C 1
ATOM 795 O O . CYS A 1 104 ? 4.088 -7.083 -15.474 1.00 87.75 104 CYS A O 1
ATOM 797 N N . PRO A 1 105 ? 4.175 -5.023 -14.553 1.00 86.19 105 PRO A N 1
ATOM 798 C CA . PRO A 1 105 ? 2.938 -4.555 -15.179 1.00 86.19 105 PRO A CA 1
ATOM 799 C C . PRO A 1 105 ? 3.014 -4.529 -16.708 1.00 86.19 105 PRO A C 1
ATOM 801 O O . PRO A 1 105 ? 1.996 -4.600 -17.387 1.00 86.19 105 PRO A O 1
ATOM 804 N N . ILE A 1 106 ? 4.223 -4.461 -17.268 1.00 82.69 106 ILE A N 1
ATOM 805 C CA . ILE A 1 106 ? 4.438 -4.404 -18.713 1.00 82.69 106 ILE A CA 1
ATOM 806 C C . ILE A 1 106 ? 4.523 -5.809 -19.303 1.00 82.69 106 ILE A C 1
ATOM 808 O O . ILE A 1 106 ? 3.821 -6.116 -20.263 1.00 82.69 106 ILE A O 1
ATOM 812 N N . CYS A 1 107 ? 5.344 -6.684 -18.719 1.00 81.69 107 CYS A N 1
ATOM 813 C CA . CYS A 1 107 ? 5.485 -8.045 -19.226 1.00 81.69 107 CYS A CA 1
ATOM 814 C C . CYS A 1 107 ? 4.201 -8.859 -19.037 1.00 81.69 107 CYS A C 1
ATOM 816 O O . CYS A 1 107 ? 3.827 -9.596 -19.949 1.00 81.69 107 CYS A O 1
ATOM 818 N N . SER A 1 108 ? 3.499 -8.695 -17.909 1.00 79.94 108 SER A N 1
ATOM 819 C CA . SER A 1 108 ? 2.295 -9.485 -17.585 1.00 79.94 108 SER A CA 1
ATOM 820 C C . SER A 1 108 ? 1.119 -9.239 -18.524 1.00 79.94 108 SER A C 1
ATOM 822 O O . SER A 1 108 ? 0.296 -10.133 -18.708 1.00 79.94 108 SER A O 1
ATOM 824 N N . CYS A 1 109 ? 1.073 -8.074 -19.170 1.00 69.31 109 CYS A N 1
ATOM 825 C CA . CYS A 1 109 ? 0.017 -7.705 -20.110 1.00 69.31 109 CYS A CA 1
ATOM 826 C C . CYS A 1 109 ? 0.292 -8.133 -21.556 1.00 69.31 109 CYS A C 1
ATOM 828 O O . CYS A 1 109 ? -0.531 -7.842 -22.425 1.00 69.31 109 CYS A O 1
ATOM 830 N N . GLY A 1 110 ? 1.430 -8.793 -21.820 1.00 54.94 110 GLY A N 1
ATOM 831 C CA . GLY A 1 110 ? 1.878 -9.211 -23.148 1.00 54.94 110 GLY A CA 1
ATOM 832 C C . GLY A 1 110 ? 0.820 -10.010 -23.904 1.00 54.94 110 GLY A C 1
ATOM 833 O O . GLY A 1 1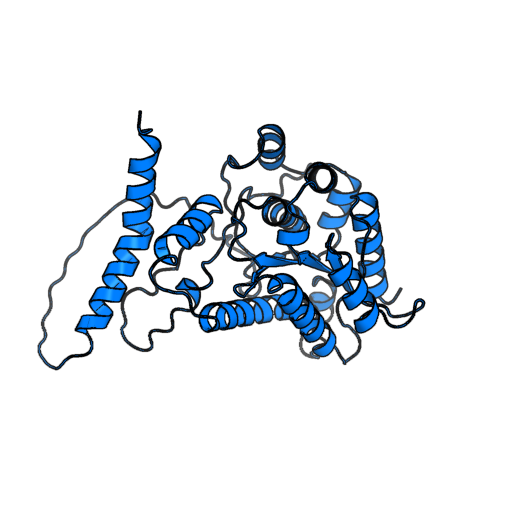10 ? 0.723 -11.228 -23.782 1.00 54.94 110 GLY A O 1
ATOM 834 N N . SER A 1 111 ? 0.040 -9.284 -24.696 1.00 40.88 111 SER A N 1
ATOM 835 C CA . SER A 1 111 ? -0.995 -9.764 -25.598 1.00 40.88 111 SER A CA 1
ATOM 836 C C . SER A 1 111 ? -0.406 -9.805 -27.006 1.00 40.88 111 SER A C 1
ATOM 838 O O . SER A 1 111 ? -0.842 -9.056 -27.871 1.00 40.88 111 SER A O 1
ATOM 840 N N . SER A 1 112 ? 0.614 -10.634 -27.249 1.00 40.81 112 SER A N 1
ATOM 841 C CA . SER A 1 112 ? 0.905 -11.019 -28.635 1.00 40.81 112 SER A CA 1
ATOM 842 C C . SER A 1 112 ? -0.114 -12.084 -29.011 1.00 40.81 112 SER A C 1
ATOM 844 O O . SER A 1 112 ? -0.018 -13.249 -28.623 1.00 40.81 112 SER A O 1
ATOM 846 N N . ALA A 1 113 ? -1.167 -11.631 -29.680 1.00 42.03 113 ALA A N 1
ATOM 847 C CA . ALA A 1 113 ? -2.185 -12.453 -30.302 1.00 42.03 113 ALA A CA 1
ATOM 848 C C . ALA A 1 113 ? -1.616 -13.119 -31.563 1.00 42.03 113 ALA A C 1
AT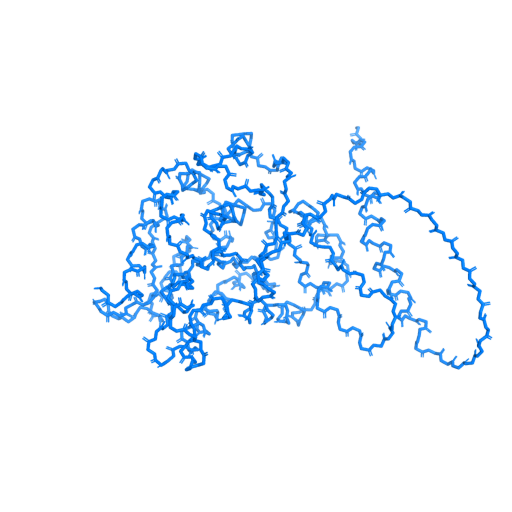OM 850 O O . ALA A 1 113 ? -2.058 -12.795 -32.648 1.00 42.03 113 ALA A O 1
ATOM 851 N N . GLU A 1 114 ? -0.609 -13.984 -31.422 1.00 36.38 114 GLU A N 1
ATOM 852 C CA . GLU A 1 114 ? -0.098 -14.896 -32.457 1.00 36.38 114 GLU A CA 1
ATOM 853 C C . GLU A 1 114 ? 1.124 -15.635 -31.893 1.00 36.38 114 GLU A C 1
ATOM 855 O O . GLU A 1 114 ? 2.044 -15.013 -31.372 1.00 36.38 114 GLU A O 1
ATOM 860 N N . GLY A 1 115 ? 1.144 -16.965 -31.991 1.00 32.00 115 GLY A N 1
ATOM 861 C CA . GLY A 1 115 ? 2.355 -17.756 -31.763 1.00 32.00 115 GLY A CA 1
ATOM 862 C C . GLY A 1 115 ? 2.432 -18.453 -30.408 1.00 32.00 115 GLY A C 1
ATOM 863 O O . GLY A 1 115 ? 2.964 -17.937 -29.426 1.00 32.00 115 GLY A O 1
ATOM 864 N N . ASP A 1 116 ? 1.938 -19.689 -30.395 1.00 44.06 116 ASP A N 1
ATOM 865 C CA . ASP A 1 116 ? 2.324 -20.725 -29.446 1.00 44.06 116 ASP A CA 1
ATOM 866 C C . ASP A 1 116 ? 3.842 -20.762 -29.207 1.00 44.06 116 ASP A C 1
ATOM 868 O O . ASP A 1 116 ? 4.639 -20.543 -30.116 1.00 44.06 116 ASP A O 1
ATOM 872 N N . ILE A 1 117 ? 4.207 -21.177 -27.988 1.00 42.66 117 ILE A N 1
ATOM 873 C CA . ILE A 1 117 ? 5.559 -21.443 -27.460 1.00 42.66 117 ILE A CA 1
ATOM 874 C C . ILE A 1 117 ? 6.079 -20.320 -26.543 1.00 42.66 117 ILE A C 1
ATOM 876 O O . ILE A 1 117 ? 6.848 -19.442 -26.918 1.00 42.66 117 ILE A O 1
ATOM 880 N N . LYS A 1 118 ? 5.754 -20.513 -25.251 1.00 36.88 118 LYS A N 1
ATOM 881 C CA . LYS A 1 118 ? 6.271 -19.859 -24.026 1.00 36.88 118 LYS A CA 1
ATOM 882 C C . LYS A 1 118 ? 5.392 -18.774 -23.397 1.00 36.88 118 LYS A C 1
ATOM 884 O O . LYS A 1 118 ? 5.894 -17.789 -22.868 1.00 36.88 118 LYS A O 1
ATOM 889 N N . ARG A 1 119 ? 4.128 -19.129 -23.142 1.00 41.00 119 ARG A N 1
ATOM 890 C CA . ARG A 1 119 ? 3.441 -18.778 -21.876 1.00 41.00 119 ARG A CA 1
ATOM 891 C C . ARG A 1 119 ? 4.108 -19.435 -20.645 1.00 41.00 119 ARG A C 1
ATOM 893 O O . ARG A 1 119 ? 3.421 -19.854 -19.715 1.00 41.00 119 ARG A O 1
ATOM 900 N N . HIS A 1 120 ? 5.438 -19.590 -20.628 1.00 40.16 120 HIS A N 1
ATOM 901 C CA . HIS A 1 120 ? 6.140 -20.009 -19.419 1.00 40.16 120 HIS A CA 1
ATOM 902 C C . HIS A 1 120 ? 5.958 -18.892 -18.400 1.00 40.16 120 HIS A C 1
ATOM 904 O O . HIS A 1 120 ? 6.603 -17.857 -18.508 1.00 40.16 120 HIS A O 1
ATOM 910 N N . MET A 1 121 ? 5.012 -19.114 -17.484 1.00 47.09 121 MET A N 1
ATOM 911 C CA . MET A 1 121 ? 4.950 -18.581 -16.127 1.00 47.09 121 MET A CA 1
ATOM 912 C C . MET A 1 121 ? 5.842 -17.363 -15.927 1.00 47.09 121 MET A C 1
ATOM 914 O O . MET A 1 121 ? 7.014 -17.500 -15.579 1.00 47.09 121 MET A O 1
ATOM 918 N N . GLN A 1 122 ? 5.304 -16.175 -16.192 1.00 59.75 122 GLN A N 1
ATOM 919 C CA . GLN A 1 122 ? 6.084 -14.971 -15.974 1.00 59.75 122 GLN A CA 1
ATOM 920 C C . GLN A 1 122 ? 6.425 -14.872 -14.488 1.00 59.75 122 GLN A C 1
ATOM 922 O O . GLN A 1 122 ? 5.518 -14.931 -13.650 1.00 59.75 122 GLN A O 1
ATOM 927 N N . PRO A 1 123 ? 7.721 -14.811 -14.153 1.00 74.19 123 PRO A N 1
ATOM 928 C CA . PRO A 1 123 ? 8.158 -15.022 -12.793 1.00 74.19 123 PRO A CA 1
ATOM 929 C C . PRO A 1 123 ? 7.696 -13.855 -11.934 1.00 74.19 123 PRO A C 1
ATOM 931 O O . PRO A 1 123 ? 7.974 -12.688 -12.204 1.00 74.19 123 PRO A O 1
ATOM 934 N N . TRP A 1 124 ? 7.004 -14.212 -10.866 1.00 88.56 124 TRP A N 1
ATOM 935 C CA . TRP A 1 124 ? 6.999 -13.436 -9.645 1.00 88.56 124 TRP A CA 1
ATOM 936 C C . TRP A 1 124 ? 8.453 -13.110 -9.278 1.00 88.56 124 TRP A C 1
ATOM 938 O O . TRP A 1 124 ? 9.259 -14.019 -9.087 1.00 88.56 124 TRP A O 1
ATOM 948 N N . MET A 1 125 ? 8.791 -11.825 -9.257 1.00 91.88 125 MET A N 1
ATOM 949 C CA . MET A 1 125 ? 10.139 -11.328 -8.984 1.00 91.88 125 MET A CA 1
ATOM 950 C C . MET A 1 125 ? 10.219 -10.787 -7.569 1.00 91.88 125 MET A C 1
ATOM 952 O O . MET A 1 125 ? 9.280 -10.146 -7.093 1.00 91.88 125 MET A O 1
ATOM 956 N N . ASP A 1 126 ? 11.356 -10.999 -6.913 1.00 93.62 126 ASP A N 1
ATOM 957 C CA . ASP A 1 126 ? 11.608 -10.320 -5.648 1.00 93.62 126 ASP A CA 1
ATOM 958 C C . ASP A 1 126 ? 11.803 -8.801 -5.856 1.00 93.62 126 ASP A C 1
ATOM 960 O O . ASP A 1 126 ? 11.951 -8.331 -6.988 1.00 93.62 126 ASP A O 1
ATOM 964 N N . PRO A 1 127 ? 11.798 -7.986 -4.791 1.00 94.88 127 PRO A N 1
ATOM 965 C CA . PRO A 1 127 ? 11.810 -6.532 -4.932 1.00 94.88 127 PRO A CA 1
ATOM 966 C C . PRO A 1 127 ? 13.082 -5.982 -5.586 1.00 94.88 127 PRO A C 1
ATOM 968 O O . PRO A 1 127 ? 13.031 -4.977 -6.298 1.00 94.88 127 PRO A O 1
ATOM 971 N N . GLN A 1 128 ? 14.227 -6.639 -5.380 1.00 92.88 128 GLN A N 1
ATOM 972 C CA . GLN A 1 128 ? 15.482 -6.245 -6.017 1.00 92.88 128 GLN A CA 1
ATOM 973 C C . GLN A 1 128 ? 15.460 -6.621 -7.499 1.00 92.88 128 GLN A C 1
ATOM 975 O O . GLN A 1 128 ? 15.809 -5.793 -8.337 1.00 92.88 128 GLN A O 1
ATOM 980 N N . GLU A 1 129 ? 15.020 -7.840 -7.822 1.00 91.50 129 GLU A N 1
ATOM 981 C CA . GLU A 1 129 ? 14.840 -8.311 -9.197 1.00 91.50 129 GLU A CA 1
ATOM 982 C C . GLU A 1 129 ? 13.859 -7.416 -9.962 1.00 91.50 129 GLU A C 1
ATOM 984 O O . GLU A 1 129 ? 14.190 -6.970 -11.055 1.00 91.50 129 GLU A O 1
ATOM 989 N N . MET A 1 130 ? 12.712 -7.067 -9.371 1.00 91.69 130 MET A N 1
ATOM 990 C CA . MET A 1 130 ? 11.715 -6.188 -9.987 1.00 91.69 130 MET A CA 1
ATOM 991 C C . MET A 1 130 ? 12.252 -4.773 -10.221 1.00 91.69 130 MET A C 1
ATOM 993 O O . MET A 1 130 ? 12.111 -4.232 -11.316 1.00 91.69 130 MET A O 1
ATOM 997 N N . THR A 1 131 ? 12.925 -4.184 -9.226 1.00 90.50 131 THR A N 1
ATOM 998 C CA . THR A 1 131 ? 13.529 -2.847 -9.366 1.00 90.50 131 THR A CA 1
ATOM 999 C C . THR A 1 131 ? 14.564 -2.838 -10.496 1.00 90.50 131 THR A C 1
ATOM 1001 O O . THR A 1 131 ? 14.598 -1.917 -11.317 1.00 90.50 131 THR A O 1
ATOM 1004 N N . ARG A 1 132 ? 15.396 -3.886 -10.592 1.00 87.38 132 ARG A N 1
ATOM 1005 C CA . ARG A 1 132 ? 16.354 -4.040 -11.700 1.00 87.38 132 ARG A CA 1
ATOM 1006 C C . ARG A 1 132 ? 15.641 -4.256 -13.033 1.00 87.38 132 ARG A C 1
ATOM 1008 O O . ARG A 1 132 ? 15.986 -3.615 -14.017 1.00 87.38 132 ARG A O 1
ATOM 1015 N N . HIS A 1 133 ? 14.631 -5.113 -13.067 1.00 86.25 133 HIS A N 1
ATOM 1016 C CA . HIS A 1 133 ? 13.848 -5.401 -14.261 1.00 86.25 133 HIS A CA 1
ATOM 1017 C C . HIS A 1 133 ? 13.224 -4.123 -14.840 1.00 86.25 133 HIS A C 1
ATOM 1019 O O . HIS A 1 133 ? 13.441 -3.812 -16.011 1.00 86.25 133 HIS A O 1
ATOM 1025 N N . MET A 1 134 ? 12.531 -3.339 -14.009 1.00 84.38 134 MET A N 1
ATOM 1026 C CA . MET A 1 134 ? 11.876 -2.095 -14.422 1.00 84.38 134 MET A CA 1
ATOM 1027 C C . MET A 1 134 ? 12.869 -1.023 -14.883 1.00 84.38 134 MET A C 1
ATOM 1029 O O . MET A 1 134 ? 12.637 -0.379 -15.904 1.00 84.38 134 MET A O 1
ATOM 1033 N N . SER A 1 135 ? 13.994 -0.864 -14.180 1.00 80.44 135 SER A N 1
ATOM 1034 C CA . SER A 1 135 ? 15.017 0.131 -14.535 1.00 80.44 135 SER A CA 1
ATOM 1035 C C . SER A 1 135 ? 15.811 -0.218 -15.799 1.00 80.44 135 SER A C 1
ATOM 1037 O O . SER A 1 135 ? 16.208 0.691 -16.521 1.00 80.44 135 SER A O 1
ATOM 1039 N N . TRP A 1 136 ? 16.035 -1.502 -16.102 1.00 71.06 136 TRP A N 1
ATOM 1040 C CA . TRP A 1 136 ? 16.881 -1.916 -17.232 1.00 71.06 136 TRP A CA 1
ATOM 1041 C C . TRP A 1 136 ? 16.113 -2.269 -18.509 1.00 71.06 136 TRP A C 1
ATOM 1043 O O . TRP A 1 136 ? 16.515 -1.852 -19.593 1.00 71.06 136 TRP A O 1
ATOM 1053 N N . LEU A 1 137 ? 15.030 -3.050 -18.423 1.00 65.38 137 LEU A N 1
ATOM 1054 C CA . LEU A 1 137 ? 14.339 -3.572 -19.616 1.00 65.38 137 LEU A CA 1
ATOM 1055 C C . LEU A 1 137 ? 13.382 -2.554 -20.245 1.00 65.38 137 LEU A C 1
ATOM 1057 O O . LEU A 1 137 ? 13.162 -2.568 -21.460 1.00 65.38 137 LEU A O 1
ATOM 1061 N N . HIS A 1 138 ? 12.835 -1.653 -19.430 1.00 67.69 138 HIS A N 1
ATOM 1062 C CA . HIS A 1 138 ? 11.849 -0.666 -19.873 1.00 67.69 138 HIS A CA 1
ATOM 1063 C C . HIS A 1 138 ? 12.415 0.733 -20.106 1.00 67.69 138 HIS A C 1
ATOM 1065 O O . HIS A 1 138 ? 11.719 1.565 -20.683 1.00 67.69 138 HIS A O 1
ATOM 1071 N N . ALA A 1 139 ? 13.683 0.980 -19.762 1.00 61.28 139 ALA A N 1
ATOM 1072 C CA . ALA A 1 139 ? 14.343 2.245 -20.082 1.00 61.28 139 ALA A CA 1
ATOM 1073 C C . ALA A 1 139 ? 14.442 2.495 -21.599 1.00 61.28 139 ALA A C 1
ATOM 1075 O O . ALA A 1 139 ? 14.337 3.636 -22.036 1.00 61.28 139 ALA A O 1
ATOM 1076 N N . SER A 1 140 ? 14.632 1.439 -22.402 1.00 55.81 140 SER A N 1
ATOM 1077 C CA . SER A 1 140 ? 14.847 1.537 -23.854 1.00 55.81 140 SER A CA 1
ATOM 1078 C C . SER A 1 140 ? 13.637 1.153 -24.707 1.00 55.81 140 SER A C 1
ATOM 1080 O O . SER A 1 140 ? 13.503 1.658 -25.817 1.00 55.81 140 SER A O 1
ATOM 1082 N N . SER A 1 141 ? 12.761 0.265 -24.217 1.00 57.28 141 SER A N 1
ATOM 1083 C CA . SER A 1 141 ? 11.603 -0.222 -24.983 1.00 57.28 141 SER A CA 1
ATOM 1084 C C . SER A 1 141 ? 10.445 0.774 -25.046 1.00 57.28 141 SER A C 1
ATOM 1086 O O . SER A 1 141 ? 9.597 0.625 -25.920 1.00 57.28 141 SER A O 1
ATOM 1088 N N . GLY A 1 142 ? 10.435 1.794 -24.177 1.00 56.97 142 GLY A N 1
ATOM 1089 C CA . GLY A 1 142 ? 9.343 2.757 -24.068 1.00 56.97 142 GLY A CA 1
ATOM 1090 C C . GLY A 1 142 ? 8.071 2.061 -23.592 1.00 56.97 142 GLY A C 1
ATOM 1091 O O . GLY A 1 142 ? 7.391 1.373 -24.347 1.00 56.97 142 GLY A O 1
ATOM 1092 N N . TYR A 1 143 ? 7.726 2.204 -22.319 1.00 68.88 143 TYR A N 1
ATOM 1093 C CA . TYR A 1 143 ? 6.428 1.718 -21.871 1.00 68.88 143 TYR A CA 1
ATOM 1094 C C . TYR A 1 143 ? 5.312 2.617 -22.415 1.00 68.88 143 TYR A C 1
ATOM 1096 O O . TYR A 1 143 ? 5.451 3.8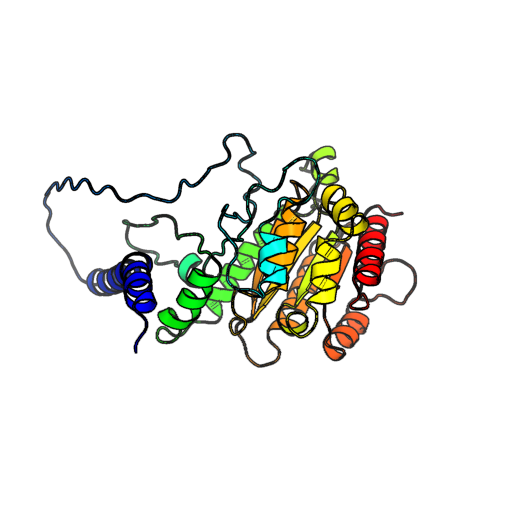38 -22.485 1.00 68.88 143 TYR A O 1
ATOM 1104 N N . THR A 1 144 ? 4.178 2.022 -22.769 1.00 66.75 144 THR A N 1
ATOM 1105 C CA . THR A 1 144 ? 2.953 2.758 -23.086 1.00 66.75 144 THR A CA 1
ATOM 1106 C C . THR A 1 144 ? 2.053 2.795 -21.854 1.00 66.75 144 THR A C 1
ATOM 1108 O O . THR A 1 144 ? 1.963 1.827 -21.095 1.00 66.75 144 THR A O 1
ATOM 1111 N N . GLN A 1 145 ? 1.330 3.901 -21.661 1.00 73.94 145 GLN A N 1
ATOM 1112 C CA . GLN A 1 145 ? 0.319 4.028 -20.601 1.00 73.94 145 GLN A CA 1
ATOM 1113 C C . GLN A 1 145 ? -0.738 2.903 -20.662 1.00 73.94 145 GLN A C 1
ATOM 1115 O O . GLN A 1 145 ? -1.292 2.524 -19.632 1.00 73.94 145 GLN A O 1
ATOM 1120 N N . SER A 1 146 ? -0.962 2.318 -21.848 1.00 78.69 146 SER A N 1
ATOM 1121 C CA . SER A 1 146 ? -1.862 1.178 -22.058 1.00 78.69 146 SER A CA 1
ATOM 1122 C C . SER A 1 146 ? -1.456 -0.081 -21.289 1.00 78.69 146 SER A C 1
ATOM 1124 O O . SER A 1 146 ? -2.317 -0.819 -20.826 1.00 78.69 146 SER A O 1
ATOM 1126 N N . ASN A 1 147 ? -0.158 -0.348 -21.125 1.00 81.50 147 ASN A N 1
ATOM 1127 C CA . ASN A 1 147 ? 0.289 -1.565 -20.442 1.00 81.50 147 ASN A CA 1
ATOM 1128 C C . ASN A 1 147 ? -0.051 -1.493 -18.950 1.00 81.50 147 ASN A C 1
ATOM 1130 O O . ASN A 1 147 ? -0.577 -2.442 -18.372 1.00 81.50 147 ASN A O 1
ATOM 1134 N N . PHE A 1 148 ? 0.167 -0.324 -18.347 1.00 85.31 148 PHE A N 1
ATOM 1135 C CA . PHE A 1 148 ? -0.207 -0.068 -16.960 1.00 85.31 148 PHE A CA 1
ATOM 1136 C C . PHE A 1 148 ? -1.718 -0.079 -16.756 1.00 85.31 148 PHE A C 1
ATOM 1138 O O . PHE A 1 148 ? -2.178 -0.626 -15.760 1.00 85.31 148 PHE A O 1
ATOM 1145 N N . SER A 1 149 ? -2.503 0.475 -17.685 1.00 85.81 149 SER A N 1
ATOM 1146 C CA . SER A 1 149 ? -3.962 0.460 -17.552 1.00 85.81 149 SER A CA 1
ATOM 1147 C C . SER A 1 149 ? -4.539 -0.957 -17.624 1.00 85.81 149 SER A C 1
ATOM 1149 O O . SER A 1 149 ? -5.409 -1.286 -16.820 1.00 85.81 149 SER A O 1
ATOM 1151 N N . ILE A 1 150 ? -4.027 -1.822 -18.511 1.00 87.06 150 ILE A N 1
ATOM 1152 C CA . ILE A 1 150 ? -4.441 -3.234 -18.592 1.00 87.06 150 ILE A CA 1
ATOM 1153 C C . ILE A 1 150 ? -4.100 -3.967 -17.290 1.00 87.06 150 ILE A C 1
ATOM 1155 O O . ILE A 1 150 ? -4.962 -4.655 -16.734 1.00 87.06 150 ILE A O 1
ATOM 1159 N N . TYR A 1 151 ? -2.877 -3.787 -16.782 1.00 89.81 151 TYR A N 1
ATOM 1160 C CA . TYR A 1 151 ? -2.439 -4.400 -15.530 1.00 89.81 151 TYR A CA 1
ATOM 1161 C C . TYR A 1 151 ? -3.297 -3.936 -14.349 1.00 89.81 151 TYR A C 1
ATOM 1163 O O . TYR A 1 151 ? -3.878 -4.755 -13.639 1.00 89.81 151 TYR A O 1
ATOM 1171 N N . ASN A 1 152 ? -3.441 -2.618 -14.187 1.00 91.38 152 ASN A N 1
ATOM 1172 C CA . ASN A 1 152 ? -4.223 -2.008 -13.117 1.00 91.38 152 ASN A CA 1
ATOM 1173 C C . ASN A 1 152 ? -5.694 -2.439 -13.184 1.00 91.38 152 ASN A C 1
ATOM 1175 O O . ASN A 1 152 ? -6.291 -2.701 -12.148 1.00 91.38 152 ASN A O 1
ATOM 1179 N N . ALA A 1 153 ? -6.277 -2.587 -14.379 1.00 89.75 153 ALA A N 1
ATOM 1180 C CA . ALA A 1 153 ? -7.629 -3.123 -14.534 1.00 89.75 153 ALA A CA 1
ATOM 1181 C C . ALA A 1 153 ? -7.731 -4.601 -14.107 1.00 89.75 153 ALA A C 1
ATOM 1183 O O . ALA A 1 153 ? -8.764 -5.030 -13.591 1.00 89.75 153 ALA A O 1
ATOM 1184 N N . GLY A 1 154 ? -6.674 -5.390 -14.323 1.00 90.44 154 GLY A N 1
ATOM 1185 C CA . GLY A 1 154 ? -6.559 -6.759 -13.817 1.00 90.44 154 GLY A CA 1
ATOM 1186 C C . GLY A 1 154 ? -6.503 -6.814 -12.291 1.00 90.44 154 GLY A C 1
ATOM 1187 O O . GLY A 1 154 ? -7.283 -7.543 -11.677 1.00 90.44 154 GLY A O 1
ATOM 1188 N N . GLU A 1 155 ? -5.646 -5.993 -11.686 1.00 91.75 155 GLU A N 1
ATOM 1189 C CA . GLU A 1 155 ? -5.517 -5.877 -10.230 1.00 91.75 155 GLU A CA 1
ATOM 1190 C C . GLU A 1 155 ? -6.782 -5.325 -9.576 1.00 91.75 155 GLU A C 1
ATOM 1192 O O . GLU A 1 155 ? -7.213 -5.845 -8.551 1.00 91.75 155 GLU A O 1
ATOM 1197 N N . MET A 1 156 ? -7.447 -4.355 -10.207 1.00 89.62 156 MET A N 1
ATOM 1198 C CA . MET A 1 156 ? -8.733 -3.839 -9.745 1.00 89.62 156 MET A CA 1
ATOM 1199 C C . MET A 1 156 ? -9.793 -4.943 -9.733 1.00 89.62 156 MET A C 1
ATOM 1201 O O . MET A 1 156 ? -10.481 -5.133 -8.737 1.00 89.62 156 MET A O 1
ATOM 1205 N N . ARG A 1 157 ? -9.877 -5.761 -10.792 1.00 88.94 157 ARG A N 1
ATOM 1206 C CA . ARG A 1 157 ? -10.770 -6.933 -10.808 1.00 88.94 157 ARG A CA 1
ATOM 1207 C C . ARG A 1 157 ? -10.443 -7.931 -9.692 1.00 88.94 157 ARG A C 1
ATOM 1209 O O . ARG A 1 157 ? -11.362 -8.549 -9.157 1.00 88.94 157 ARG A O 1
ATOM 1216 N N . ARG A 1 158 ? -9.163 -8.114 -9.347 1.00 89.00 158 ARG A N 1
ATOM 1217 C CA . ARG A 1 158 ? -8.732 -8.980 -8.234 1.00 89.00 158 ARG A CA 1
ATOM 1218 C C . ARG A 1 158 ? -9.156 -8.398 -6.882 1.00 89.00 158 ARG A C 1
ATOM 1220 O O . ARG A 1 158 ? -9.718 -9.129 -6.070 1.00 89.00 158 ARG A O 1
ATOM 1227 N N . LEU A 1 159 ? -8.966 -7.094 -6.689 1.00 90.44 159 LEU A N 1
ATOM 1228 C CA . LEU A 1 159 ? -9.401 -6.352 -5.507 1.00 90.44 159 LEU A CA 1
ATOM 1229 C C . LEU A 1 159 ? -10.916 -6.455 -5.312 1.00 90.44 159 LEU A C 1
ATOM 1231 O O . LEU A 1 159 ? -11.359 -6.918 -4.266 1.00 90.44 159 LEU A O 1
ATOM 1235 N N . CYS A 1 160 ? -11.717 -6.131 -6.327 1.00 87.00 160 CYS A N 1
ATOM 1236 C CA . CYS A 1 160 ? -13.178 -6.182 -6.235 1.00 87.00 160 CYS A CA 1
ATOM 1237 C C . CYS A 1 160 ? -13.700 -7.582 -5.878 1.00 87.00 160 CYS A C 1
ATOM 1239 O O . CYS A 1 160 ? -14.645 -7.704 -5.110 1.00 87.00 160 CYS A O 1
ATOM 1241 N N . LYS A 1 161 ? -13.062 -8.648 -6.382 1.00 85.00 161 LYS A N 1
ATOM 1242 C CA . LYS A 1 161 ? -13.406 -10.035 -6.013 1.00 85.00 161 LYS A CA 1
ATOM 1243 C C . LYS A 1 161 ? -13.066 -10.384 -4.563 1.00 85.00 161 LYS A C 1
ATOM 1245 O O . LYS A 1 161 ? -13.702 -11.267 -3.990 1.00 85.00 161 LYS A O 1
ATOM 1250 N N . SER A 1 162 ? -12.037 -9.750 -3.999 1.00 86.81 162 SER A N 1
ATOM 1251 C CA . SER A 1 162 ? -11.635 -9.965 -2.605 1.00 86.81 162 SER A CA 1
ATOM 1252 C C . SER A 1 162 ? -12.574 -9.279 -1.615 1.00 86.81 162 SER A C 1
ATOM 1254 O O . SER A 1 162 ? -12.709 -9.744 -0.490 1.00 86.81 162 SER A O 1
ATOM 1256 N N . LEU A 1 163 ? -13.247 -8.209 -2.035 1.00 86.31 163 LEU A N 1
ATOM 1257 C CA . LEU A 1 163 ? -14.167 -7.448 -1.201 1.00 86.31 163 LEU A CA 1
ATOM 1258 C C . LEU A 1 163 ? -15.563 -8.100 -1.167 1.00 86.31 163 LEU A C 1
ATOM 1260 O O . LEU A 1 163 ? -15.935 -8.819 -2.102 1.00 86.31 163 LEU A O 1
ATOM 1264 N N . PRO A 1 164 ? -16.353 -7.878 -0.100 1.00 78.75 164 PRO A N 1
ATOM 1265 C CA . PRO A 1 164 ? -17.762 -8.237 -0.083 1.00 78.75 164 PRO A CA 1
ATOM 1266 C C . PRO A 1 164 ? -18.457 -7.574 -1.271 1.00 78.75 164 PRO A C 1
ATOM 1268 O O . PRO A 1 164 ? -18.410 -6.357 -1.416 1.00 78.75 164 PRO A O 1
ATOM 1271 N N . CYS A 1 165 ? -19.096 -8.369 -2.124 1.00 65.62 165 CYS A N 1
ATOM 1272 C CA . CYS A 1 165 ? -19.952 -7.847 -3.177 1.00 65.62 165 CYS A CA 1
ATOM 1273 C C . CYS A 1 165 ? -21.409 -8.077 -2.771 1.00 65.62 165 CYS A C 1
ATOM 1275 O O . CYS A 1 165 ? -21.754 -9.141 -2.264 1.00 65.62 165 CYS A O 1
ATOM 1277 N N . SER A 1 166 ? -22.278 -7.097 -3.024 1.00 52.31 166 SER A N 1
ATOM 1278 C CA . SER A 1 166 ? -23.726 -7.201 -2.779 1.00 52.31 166 SER A CA 1
ATOM 1279 C C . SER A 1 166 ? -24.441 -8.170 -3.749 1.00 52.31 166 SER A C 1
ATOM 1281 O O . SER A 1 166 ? -25.670 -8.246 -3.769 1.00 52.31 166 SER A O 1
ATOM 1283 N N . SER A 1 167 ? -23.712 -8.912 -4.594 1.00 52.22 167 SER A N 1
ATOM 1284 C CA . SER A 1 167 ? -24.320 -9.920 -5.465 1.00 52.22 167 SER A CA 1
ATOM 1285 C C . SER A 1 167 ? -24.992 -11.005 -4.623 1.00 52.22 167 SER A C 1
ATOM 1287 O O . SER A 1 167 ? -24.360 -11.604 -3.757 1.00 52.22 167 SER A O 1
ATOM 1289 N N . ALA A 1 168 ? -26.268 -11.267 -4.910 1.00 51.00 168 ALA A N 1
ATOM 1290 C CA . ALA A 1 168 ? -27.131 -12.197 -4.179 1.00 51.00 168 ALA A CA 1
ATOM 1291 C C . ALA A 1 168 ? -26.638 -13.661 -4.157 1.00 51.00 168 ALA A C 1
ATOM 1293 O O . ALA A 1 168 ? -27.205 -14.472 -3.428 1.00 51.00 168 ALA A O 1
ATOM 1294 N N . ASP A 1 169 ? -25.605 -13.977 -4.940 1.00 52.38 169 ASP A N 1
ATOM 1295 C CA . ASP A 1 169 ? -25.126 -15.336 -5.185 1.00 52.38 169 ASP A CA 1
ATOM 1296 C C . ASP A 1 169 ? -24.017 -15.800 -4.225 1.00 52.38 169 ASP A C 1
ATOM 1298 O O . ASP A 1 169 ? -23.751 -16.999 -4.166 1.00 52.38 169 ASP A O 1
ATOM 1302 N N . ASP A 1 170 ? -23.383 -14.906 -3.452 1.00 54.84 170 ASP A N 1
ATOM 1303 C CA . ASP A 1 170 ? -22.388 -15.346 -2.465 1.00 54.84 170 ASP A CA 1
ATOM 1304 C C . ASP A 1 170 ? -23.092 -15.821 -1.175 1.00 54.84 170 ASP A C 1
ATOM 1306 O O . ASP A 1 170 ? -23.918 -15.090 -0.605 1.00 54.84 170 ASP A O 1
ATOM 1310 N N . PRO A 1 171 ? -22.758 -17.013 -0.641 1.00 56.09 171 PRO A N 1
ATOM 1311 C CA . PRO A 1 171 ? -23.283 -17.457 0.643 1.00 56.09 171 PRO A CA 1
ATOM 1312 C C . PRO A 1 171 ? -22.928 -16.434 1.735 1.00 56.09 171 PRO A C 1
ATOM 1314 O O . PRO A 1 171 ? -21.793 -15.964 1.838 1.00 56.09 171 PRO A O 1
ATOM 1317 N N . ARG A 1 172 ? -23.912 -16.075 2.572 1.00 57.91 172 ARG A N 1
ATOM 1318 C CA . ARG A 1 172 ? -23.787 -15.025 3.609 1.00 57.91 172 ARG A CA 1
ATOM 1319 C C . ARG A 1 172 ? -22.585 -15.212 4.545 1.00 57.91 172 ARG A C 1
ATOM 1321 O O . ARG A 1 172 ? -22.062 -14.232 5.064 1.00 57.91 172 ARG A O 1
ATOM 1328 N N . GLU A 1 173 ? -22.152 -16.451 4.768 1.00 56.81 173 GLU A N 1
ATOM 1329 C CA . GLU A 1 173 ? -20.978 -16.749 5.595 1.00 56.81 173 GLU A CA 1
ATOM 1330 C C . GLU A 1 173 ? -19.660 -16.361 4.908 1.00 56.81 173 GLU A C 1
ATOM 1332 O O . GLU A 1 173 ? -18.773 -15.814 5.559 1.00 56.81 173 GLU A O 1
ATOM 1337 N N . GLU A 1 174 ? -19.542 -16.559 3.593 1.00 61.56 174 GLU A N 1
ATOM 1338 C CA . GLU A 1 174 ? -18.329 -16.221 2.839 1.00 61.56 174 GLU A CA 1
ATOM 1339 C C . GLU A 1 174 ? -18.168 -14.701 2.707 1.00 61.56 174 GLU A C 1
ATOM 1341 O O . GLU A 1 174 ? -17.077 -14.168 2.914 1.00 61.56 174 GLU A O 1
ATOM 1346 N N . THR A 1 175 ? -19.264 -13.969 2.478 1.00 59.94 175 THR A N 1
ATOM 1347 C CA . THR A 1 175 ? -19.243 -12.493 2.482 1.00 59.94 175 THR A CA 1
ATOM 1348 C C . THR A 1 175 ? -18.919 -11.913 3.853 1.00 59.94 175 THR A C 1
ATOM 1350 O O . THR A 1 175 ? -18.278 -10.864 3.936 1.00 59.94 175 THR A O 1
ATOM 1353 N N . ALA A 1 176 ? -19.307 -12.592 4.939 1.00 64.88 176 ALA A N 1
ATOM 1354 C CA . ALA A 1 176 ? -19.030 -12.122 6.288 1.00 64.88 176 ALA A CA 1
ATOM 1355 C C . ALA A 1 176 ? -17.530 -12.101 6.613 1.00 64.88 176 ALA A C 1
ATOM 1357 O O . ALA A 1 176 ? -17.101 -11.236 7.378 1.00 64.88 176 ALA A O 1
ATOM 1358 N N . MET A 1 177 ? -16.757 -13.015 6.018 1.00 73.56 177 MET A N 1
ATOM 1359 C CA . MET A 1 177 ? -15.326 -13.178 6.270 1.00 73.56 177 MET A CA 1
ATOM 1360 C C . MET A 1 177 ? -14.431 -12.299 5.378 1.00 73.56 177 MET A C 1
ATOM 1362 O O . MET A 1 177 ? -13.270 -12.071 5.719 1.00 73.56 177 MET A O 1
ATOM 1366 N N . LYS A 1 178 ? -14.943 -11.786 4.252 1.00 81.00 178 LYS A N 1
ATOM 1367 C CA . LYS A 1 178 ? -14.163 -10.955 3.318 1.00 81.00 178 LYS A CA 1
ATOM 1368 C C . LYS A 1 178 ? -13.692 -9.630 3.959 1.00 81.00 178 LYS A C 1
ATOM 1370 O O . LYS A 1 178 ? -14.400 -9.076 4.805 1.00 81.00 178 LYS A O 1
ATOM 1375 N N . PRO A 1 179 ? -12.530 -9.083 3.544 1.00 81.50 179 PRO A N 1
ATOM 1376 C CA . PRO A 1 179 ? -12.052 -7.776 3.985 1.00 81.50 179 PRO A CA 1
ATOM 1377 C C . PRO A 1 179 ? -13.069 -6.654 3.777 1.00 81.50 179 PRO A C 1
ATOM 1379 O O . PRO A 1 179 ? -13.480 -6.379 2.655 1.00 81.50 179 PRO A O 1
ATOM 1382 N N . ARG A 1 180 ? -13.430 -5.955 4.852 1.00 81.00 180 ARG A N 1
ATOM 1383 C CA . ARG A 1 180 ? -14.360 -4.808 4.795 1.00 81.00 180 ARG A CA 1
ATOM 1384 C C . ARG A 1 180 ? -13.664 -3.454 4.865 1.00 81.00 180 ARG A C 1
ATOM 1386 O O . ARG A 1 180 ? -14.267 -2.418 4.584 1.00 81.00 180 ARG A O 1
ATOM 1393 N N . VAL A 1 181 ? -12.389 -3.482 5.241 1.00 90.12 181 VAL A N 1
ATOM 1394 C CA . VAL A 1 181 ? -11.521 -2.315 5.305 1.00 90.12 181 VAL A CA 1
ATOM 1395 C C . VAL A 1 181 ? -10.554 -2.370 4.134 1.00 90.12 181 VAL A C 1
ATOM 1397 O O . VAL A 1 181 ? -9.811 -3.343 3.967 1.00 90.12 181 VAL A O 1
ATOM 1400 N N . VAL A 1 182 ? -10.557 -1.306 3.338 1.00 92.94 182 VAL A N 1
ATOM 1401 C CA . VAL A 1 182 ? -9.565 -1.074 2.293 1.00 92.94 182 VAL A CA 1
ATOM 1402 C C . VAL A 1 182 ? -8.541 -0.086 2.833 1.00 92.94 182 VAL A C 1
ATOM 1404 O O . VAL A 1 182 ? -8.870 1.055 3.144 1.00 92.94 182 VAL A O 1
ATOM 1407 N N . LEU A 1 183 ? -7.289 -0.513 2.948 1.00 95.75 183 LEU A N 1
ATOM 1408 C CA . LEU A 1 183 ? -6.183 0.350 3.344 1.00 95.75 183 LEU A CA 1
ATOM 1409 C C . LEU A 1 183 ? -5.431 0.798 2.094 1.00 95.75 183 LEU A C 1
ATOM 1411 O O . LEU A 1 183 ? -4.680 0.018 1.514 1.00 95.75 183 LEU A O 1
ATOM 1415 N N . MET A 1 184 ? -5.631 2.044 1.681 1.00 95.12 184 MET A N 1
ATOM 1416 C CA . MET A 1 184 ? -4.949 2.626 0.530 1.00 95.12 184 MET A CA 1
ATOM 1417 C C . MET A 1 184 ? -3.656 3.307 0.959 1.00 95.12 184 MET A C 1
ATOM 1419 O O . MET A 1 184 ? -3.628 4.104 1.895 1.00 95.12 184 MET A O 1
ATOM 1423 N N . LEU A 1 185 ? -2.584 2.985 0.251 1.00 95.12 185 LEU A N 1
ATOM 1424 C CA . LEU A 1 185 ? -1.233 3.447 0.498 1.00 95.12 185 LEU A CA 1
ATOM 1425 C C . LEU A 1 185 ? -0.753 4.186 -0.738 1.00 95.12 185 LEU A C 1
ATOM 1427 O O . LEU A 1 185 ? -0.472 3.563 -1.764 1.00 95.12 185 LEU A O 1
ATOM 1431 N N . ASP A 1 186 ? -0.613 5.496 -0.625 1.00 92.25 186 ASP A N 1
ATOM 1432 C CA . ASP A 1 186 ? 0.171 6.242 -1.593 1.00 92.25 186 ASP A CA 1
ATOM 1433 C C . ASP A 1 186 ? 1.649 6.076 -1.235 1.00 92.25 186 ASP A C 1
ATOM 1435 O O . ASP A 1 186 ? 2.150 6.681 -0.283 1.00 92.25 186 ASP A O 1
ATOM 1439 N N . VAL A 1 187 ? 2.337 5.182 -1.951 1.00 92.69 187 VAL A N 1
ATOM 1440 C CA . VAL A 1 187 ? 3.683 4.742 -1.572 1.00 92.69 187 VAL A CA 1
ATOM 1441 C C . VAL A 1 187 ? 4.672 5.905 -1.625 1.00 92.69 187 VAL A C 1
ATOM 1443 O O . VAL A 1 187 ? 5.498 6.020 -0.721 1.00 92.69 187 VAL A O 1
ATOM 1446 N N . ALA A 1 188 ? 4.581 6.782 -2.626 1.00 89.06 188 ALA A N 1
ATOM 1447 C CA . ALA A 1 188 ? 5.482 7.925 -2.755 1.00 89.06 188 ALA A CA 1
ATOM 1448 C C . ALA A 1 188 ? 5.296 8.905 -1.586 1.00 89.06 188 ALA A C 1
ATOM 1450 O O . ALA A 1 188 ? 6.273 9.327 -0.958 1.00 89.06 188 ALA A O 1
ATOM 1451 N N . ASN A 1 189 ? 4.041 9.170 -1.217 1.00 88.62 189 ASN A N 1
ATOM 1452 C CA . ASN A 1 189 ? 3.693 10.088 -0.135 1.00 88.62 189 ASN A CA 1
ATOM 1453 C C . ASN A 1 189 ? 4.029 9.566 1.275 1.00 88.62 189 ASN A C 1
ATOM 1455 O O . ASN A 1 189 ? 4.093 10.359 2.223 1.00 88.62 189 ASN A O 1
ATOM 1459 N N . ILE A 1 190 ? 4.257 8.259 1.448 1.00 89.81 190 ILE A N 1
ATOM 1460 C CA . ILE A 1 190 ? 4.558 7.648 2.756 1.00 89.81 190 ILE A CA 1
ATOM 1461 C C . ILE A 1 190 ? 5.947 6.987 2.842 1.00 89.81 190 ILE A C 1
ATOM 1463 O O . ILE A 1 190 ? 6.363 6.575 3.921 1.00 89.81 190 ILE A O 1
ATOM 1467 N N . GLU A 1 191 ? 6.703 6.885 1.750 1.00 84.25 191 GLU A N 1
ATOM 1468 C CA . GLU A 1 191 ? 8.050 6.292 1.773 1.00 84.25 191 GLU A CA 1
ATOM 1469 C C . GLU A 1 191 ? 9.041 7.133 2.599 1.00 84.25 191 GLU A C 1
ATOM 1471 O O . GLU A 1 191 ? 9.918 6.588 3.276 1.00 84.25 191 GLU A O 1
ATOM 1476 N N . LEU A 1 192 ? 8.912 8.465 2.569 1.00 79.44 192 LEU A N 1
ATOM 1477 C CA . LEU A 1 192 ? 9.870 9.373 3.200 1.00 79.44 192 LEU A CA 1
ATOM 1478 C C . LEU A 1 192 ? 9.577 9.619 4.691 1.00 79.44 192 LEU A C 1
ATOM 1480 O O . LEU A 1 192 ? 8.523 10.132 5.083 1.00 79.44 192 LEU A O 1
ATOM 1484 N N . SER A 1 193 ? 10.588 9.341 5.519 1.00 75.31 193 SER A N 1
ATOM 1485 C CA . SER A 1 193 ? 10.659 9.703 6.945 1.00 75.31 193 SER A CA 1
ATOM 1486 C C . SER A 1 193 ? 9.549 9.121 7.831 1.00 75.31 193 SER A C 1
ATOM 1488 O O . SER A 1 193 ? 9.173 9.747 8.819 1.00 75.31 193 SER A O 1
ATOM 1490 N N . LEU A 1 194 ? 9.023 7.938 7.489 1.00 84.50 194 LEU A N 1
ATOM 1491 C CA . LEU A 1 194 ? 8.018 7.210 8.281 1.00 84.50 194 LEU A CA 1
ATOM 1492 C C . LEU A 1 194 ? 8.507 5.857 8.808 1.00 84.50 194 LEU A C 1
ATOM 1494 O O . LEU A 1 194 ? 7.696 5.047 9.251 1.00 84.50 194 LEU A O 1
ATOM 1498 N N . GLU A 1 195 ? 9.817 5.605 8.770 1.00 85.19 195 GLU A N 1
ATOM 1499 C CA . GLU A 1 195 ? 10.394 4.327 9.203 1.00 85.19 195 GLU A CA 1
ATOM 1500 C C . GLU A 1 195 ? 9.935 3.960 10.619 1.00 85.19 195 GLU A C 1
ATOM 1502 O O . GLU A 1 195 ? 9.391 2.876 10.808 1.00 85.19 195 GLU A O 1
ATOM 1507 N N . ASP A 1 196 ? 10.008 4.895 11.569 1.00 89.62 196 ASP A N 1
ATOM 1508 C CA . ASP A 1 196 ? 9.596 4.654 12.956 1.00 89.62 196 ASP A CA 1
ATOM 1509 C C . ASP A 1 196 ? 8.105 4.311 13.083 1.00 89.62 196 ASP A C 1
ATOM 1511 O O . ASP A 1 196 ? 7.733 3.401 13.822 1.00 89.62 196 ASP A O 1
ATOM 1515 N N . VAL A 1 197 ? 7.240 4.991 12.323 1.00 92.31 197 VAL A N 1
ATOM 1516 C CA . VAL A 1 197 ? 5.788 4.746 12.338 1.00 92.31 197 VAL A CA 1
ATOM 1517 C C . VAL A 1 197 ? 5.470 3.361 11.777 1.00 92.31 197 VAL A C 1
ATOM 1519 O O . VAL A 1 197 ? 4.665 2.626 12.349 1.00 92.31 197 VAL A O 1
ATOM 1522 N N . LEU A 1 198 ? 6.116 2.984 10.674 1.00 91.38 198 LEU A N 1
ATOM 1523 C CA . LEU A 1 198 ? 5.912 1.684 10.043 1.00 91.38 198 LEU A CA 1
ATOM 1524 C C . LEU A 1 198 ? 6.496 0.540 10.895 1.00 91.38 198 LEU A C 1
ATOM 1526 O O . LEU A 1 198 ? 5.863 -0.507 11.028 1.00 91.38 198 LEU A O 1
ATOM 1530 N N . ILE A 1 199 ? 7.655 0.747 11.534 1.00 90.31 199 ILE A N 1
ATOM 1531 C CA . ILE A 1 199 ? 8.230 -0.191 12.515 1.00 90.31 199 ILE A CA 1
ATOM 1532 C C . ILE A 1 199 ? 7.288 -0.355 13.707 1.00 90.31 199 ILE A C 1
ATOM 1534 O O . ILE A 1 199 ? 7.070 -1.474 14.177 1.00 90.31 199 ILE A O 1
ATOM 1538 N N . GLN A 1 200 ? 6.703 0.738 14.196 1.00 92.88 200 GLN A N 1
ATOM 1539 C CA . GLN A 1 200 ? 5.780 0.693 15.323 1.00 92.88 200 GLN A CA 1
ATOM 1540 C C . GLN A 1 200 ? 4.526 -0.129 14.989 1.00 92.88 200 GLN A C 1
ATOM 1542 O O . GLN A 1 200 ? 4.076 -0.899 15.834 1.00 92.88 200 GLN A O 1
ATOM 1547 N N . LEU A 1 201 ? 4.005 -0.053 13.759 1.00 92.75 201 LEU A N 1
ATOM 1548 C CA . LEU A 1 201 ? 2.900 -0.914 13.310 1.00 92.75 201 LEU A CA 1
ATOM 1549 C C . LEU A 1 201 ? 3.277 -2.406 13.284 1.00 92.75 201 LEU A C 1
ATOM 1551 O O . LEU A 1 201 ? 2.428 -3.250 13.555 1.00 92.75 201 LEU A O 1
ATOM 1555 N N . LEU A 1 202 ? 4.535 -2.744 12.985 1.00 89.75 202 LEU A N 1
ATOM 1556 C CA . LEU A 1 202 ? 5.011 -4.135 12.978 1.00 89.75 202 LEU A CA 1
ATOM 1557 C C . LEU A 1 202 ? 5.366 -4.690 14.357 1.00 89.75 202 LEU A C 1
ATOM 1559 O O . LEU A 1 202 ? 5.383 -5.905 14.537 1.00 89.75 202 LEU A O 1
ATOM 1563 N N . THR A 1 203 ? 5.708 -3.826 15.308 1.00 89.69 203 THR A N 1
ATOM 1564 C CA . THR A 1 203 ? 6.190 -4.230 16.640 1.00 89.69 203 THR A CA 1
ATOM 1565 C C . THR A 1 203 ? 5.134 -4.089 17.728 1.00 89.69 203 THR A C 1
ATOM 1567 O O . THR A 1 203 ? 5.209 -4.784 18.738 1.00 89.69 203 THR A O 1
ATOM 1570 N N . SER A 1 204 ? 4.140 -3.219 17.535 1.00 91.69 204 SER A N 1
ATOM 1571 C CA . SER A 1 204 ? 3.045 -3.034 18.484 1.00 91.69 204 SER A CA 1
ATOM 1572 C C . SER A 1 204 ? 2.153 -4.274 18.535 1.00 91.69 204 SER A C 1
ATOM 1574 O O . SER A 1 204 ? 1.532 -4.646 17.537 1.00 91.69 204 SER A O 1
ATOM 1576 N N . GLU A 1 205 ? 2.027 -4.868 19.723 1.00 91.19 205 GLU A N 1
ATOM 1577 C CA . GLU A 1 205 ? 1.105 -5.978 19.992 1.00 91.19 205 GLU A CA 1
ATOM 1578 C C . GLU A 1 205 ? -0.328 -5.630 19.573 1.00 91.19 205 GLU A C 1
ATOM 1580 O O . GLU A 1 205 ? -1.031 -6.444 18.981 1.00 91.19 205 GLU A O 1
ATOM 1585 N N . GLU A 1 206 ? -0.735 -4.382 19.799 1.00 93.75 206 GLU A N 1
ATOM 1586 C CA . GLU A 1 206 ? -2.058 -3.878 19.454 1.00 93.75 206 GLU A CA 1
ATOM 1587 C C . GLU A 1 206 ? -2.315 -3.902 17.937 1.00 93.75 206 GLU A C 1
ATOM 1589 O O . GLU A 1 206 ? -3.408 -4.250 17.484 1.00 93.75 206 GLU A O 1
ATOM 1594 N N . SER A 1 207 ? -1.290 -3.562 17.149 1.00 93.25 207 SER A N 1
ATOM 1595 C CA . SER A 1 207 ? -1.357 -3.579 15.684 1.00 93.25 207 SER A CA 1
ATOM 1596 C C . SER A 1 207 ? -1.352 -5.011 15.156 1.00 93.25 207 SER A C 1
ATOM 1598 O O . SER A 1 207 ? -2.190 -5.361 14.326 1.00 93.25 207 SER A O 1
ATOM 1600 N N . ILE A 1 208 ? -0.482 -5.871 15.694 1.00 92.00 208 ILE A N 1
ATOM 1601 C CA . ILE A 1 208 ? -0.432 -7.297 15.344 1.00 92.00 208 ILE A CA 1
ATOM 1602 C C . ILE A 1 208 ? -1.780 -7.974 15.645 1.00 92.00 208 ILE A C 1
ATOM 1604 O O . ILE A 1 208 ? -2.310 -8.724 14.820 1.00 92.00 208 ILE A O 1
ATOM 1608 N N . LEU A 1 209 ? -2.379 -7.683 16.803 1.00 92.56 209 LEU A N 1
ATOM 1609 C CA . LEU A 1 209 ? -3.681 -8.217 17.196 1.00 92.56 209 LEU A CA 1
ATOM 1610 C C . LEU A 1 209 ? -4.800 -7.739 16.262 1.00 92.56 209 LEU A C 1
ATOM 1612 O O . LEU A 1 209 ? -5.689 -8.514 15.913 1.00 92.56 209 LEU A O 1
ATOM 1616 N N . PHE A 1 210 ? -4.764 -6.475 15.839 1.00 94.56 210 PHE A N 1
ATOM 1617 C CA . PHE A 1 210 ? -5.736 -5.951 14.886 1.00 94.56 210 PHE A CA 1
ATOM 1618 C C . PHE A 1 210 ? -5.617 -6.645 13.526 1.00 94.56 210 PHE A C 1
ATOM 1620 O O . PHE A 1 210 ? -6.594 -7.229 13.065 1.00 94.56 210 PHE A O 1
ATOM 1627 N N . PHE A 1 211 ? -4.428 -6.646 12.916 1.00 93.81 211 PHE A N 1
ATOM 1628 C CA . PHE A 1 211 ? -4.221 -7.215 11.580 1.00 93.81 211 PHE A CA 1
ATOM 1629 C C . PHE A 1 211 ? -4.378 -8.736 11.531 1.00 93.81 211 PHE A C 1
ATOM 1631 O O . PHE A 1 211 ? -4.630 -9.271 10.458 1.00 93.81 211 PHE A O 1
ATOM 1638 N N . SER A 1 212 ? -4.262 -9.439 12.661 1.00 91.88 212 SER A N 1
ATOM 1639 C CA . SER A 1 212 ? -4.589 -10.870 12.740 1.00 91.88 212 SER A CA 1
ATOM 1640 C C . SER A 1 212 ? -6.096 -11.132 12.817 1.00 91.88 212 SER A C 1
ATOM 1642 O O . SER A 1 212 ? -6.582 -12.097 12.229 1.00 91.88 212 SER A O 1
ATOM 1644 N N . ARG A 1 213 ? -6.863 -10.263 13.487 1.00 91.56 213 ARG A N 1
ATOM 1645 C CA . ARG A 1 213 ? -8.317 -10.425 13.669 1.00 91.56 213 ARG A CA 1
ATOM 1646 C C . ARG A 1 213 ? -9.156 -9.825 12.545 1.00 91.56 213 ARG A C 1
ATOM 1648 O O . ARG A 1 213 ? -10.228 -10.347 12.260 1.00 91.56 213 ARG A O 1
ATOM 1655 N N . VAL A 1 214 ? -8.694 -8.740 11.930 1.00 91.75 214 VAL A N 1
ATOM 1656 C CA . VAL A 1 214 ? -9.451 -7.972 10.935 1.00 91.75 214 VAL A CA 1
ATOM 1657 C C . VAL A 1 214 ? -8.826 -8.150 9.557 1.00 91.75 214 VAL A C 1
ATOM 1659 O O . VAL A 1 214 ? -7.690 -7.741 9.312 1.00 91.75 214 VAL A O 1
ATOM 1662 N N . ALA A 1 215 ? -9.592 -8.743 8.642 1.00 92.06 215 ALA A N 1
ATOM 1663 C CA . ALA A 1 215 ? -9.187 -8.892 7.253 1.00 92.06 215 ALA A CA 1
ATOM 1664 C C . ALA A 1 215 ? -9.173 -7.522 6.548 1.00 92.06 215 ALA A C 1
ATOM 1666 O O . ALA A 1 215 ? -10.157 -6.779 6.586 1.00 92.06 215 ALA A O 1
ATOM 1667 N N . CYS A 1 216 ? -8.056 -7.195 5.901 1.00 93.94 216 CYS A N 1
ATOM 1668 C CA . CYS A 1 216 ? -7.810 -5.917 5.238 1.00 93.94 216 CYS A CA 1
ATOM 1669 C C . CYS A 1 216 ? -7.379 -6.146 3.785 1.00 93.94 216 CYS A C 1
ATOM 1671 O O . CYS A 1 216 ? -6.475 -6.941 3.515 1.00 93.94 216 CYS A O 1
ATOM 1673 N N . ALA A 1 217 ? -7.983 -5.406 2.857 1.00 94.81 217 ALA A N 1
ATOM 1674 C CA . ALA A 1 217 ? -7.506 -5.313 1.485 1.00 94.81 217 ALA A CA 1
ATOM 1675 C C . ALA A 1 217 ? -6.548 -4.126 1.393 1.00 94.81 217 ALA A C 1
ATOM 1677 O O . ALA A 1 217 ? -6.957 -2.977 1.551 1.00 94.81 217 ALA A O 1
ATOM 1678 N N . ILE A 1 218 ? -5.262 -4.392 1.186 1.00 96.94 218 ILE A N 1
ATOM 1679 C CA . ILE A 1 218 ? -4.242 -3.347 1.189 1.00 96.94 218 ILE A CA 1
ATOM 1680 C C . ILE A 1 218 ? -3.901 -2.971 -0.243 1.00 96.94 218 ILE A C 1
ATOM 1682 O O . ILE A 1 218 ? -3.457 -3.808 -1.017 1.00 96.94 218 ILE A O 1
ATOM 1686 N N . VAL A 1 219 ? -4.075 -1.709 -0.600 1.00 96.81 219 VAL A N 1
ATOM 1687 C CA . VAL A 1 219 ? -3.894 -1.215 -1.962 1.00 96.81 219 VAL A CA 1
ATOM 1688 C C . VAL A 1 219 ? -2.693 -0.282 -1.997 1.00 96.81 219 VAL A C 1
ATOM 1690 O O . VAL A 1 219 ? -2.743 0.817 -1.459 1.00 96.81 219 VAL A O 1
ATOM 1693 N N . CYS A 1 220 ? -1.616 -0.711 -2.642 1.00 96.12 220 CYS A N 1
ATOM 1694 C CA . CYS A 1 220 ? -0.432 0.097 -2.897 1.00 96.12 220 CYS A CA 1
ATOM 1695 C C . CYS A 1 220 ? -0.563 0.813 -4.237 1.00 96.12 220 CYS A C 1
ATOM 1697 O O . CYS A 1 220 ? -0.523 0.169 -5.286 1.00 96.12 220 CYS A O 1
ATOM 1699 N N . VAL A 1 221 ? -0.644 2.139 -4.201 1.00 94.50 221 VAL A N 1
ATOM 1700 C CA . VAL A 1 221 ? -0.447 2.997 -5.367 1.00 94.50 221 VAL A CA 1
ATOM 1701 C C . VAL A 1 221 ? 1.047 3.278 -5.476 1.00 94.50 221 VAL A C 1
ATOM 1703 O O . VAL A 1 221 ? 1.624 4.018 -4.682 1.00 94.50 221 VAL A O 1
ATOM 1706 N N . HIS A 1 222 ? 1.693 2.595 -6.415 1.00 92.94 222 HIS A N 1
ATOM 1707 C CA . HIS A 1 222 ? 3.141 2.563 -6.566 1.00 92.94 222 HIS A CA 1
ATOM 1708 C C . HIS A 1 222 ? 3.557 3.343 -7.812 1.00 92.94 222 HIS A C 1
ATOM 1710 O O . HIS A 1 222 ? 3.270 2.952 -8.943 1.00 92.94 222 HIS A O 1
ATOM 1716 N N . GLU A 1 223 ? 4.214 4.481 -7.613 1.00 88.81 223 GLU A N 1
ATOM 1717 C CA . GLU A 1 223 ? 4.802 5.222 -8.724 1.00 88.81 223 GLU A CA 1
ATOM 1718 C C . GLU A 1 223 ? 5.986 4.461 -9.318 1.00 88.81 223 GLU A C 1
ATOM 1720 O O . GLU A 1 223 ? 6.863 3.993 -8.596 1.00 88.81 223 GLU A O 1
ATOM 1725 N N . VAL A 1 224 ? 6.061 4.398 -10.649 1.00 84.25 224 VAL A N 1
ATOM 1726 C CA . VAL A 1 224 ? 7.087 3.622 -11.373 1.00 84.25 224 VAL A CA 1
ATOM 1727 C C . VAL A 1 224 ? 8.524 4.037 -11.023 1.00 84.25 224 VAL A C 1
ATOM 1729 O O . VAL A 1 224 ? 9.440 3.222 -11.132 1.00 84.25 224 VAL A O 1
ATOM 1732 N N . PHE A 1 225 ? 8.740 5.285 -10.600 1.00 82.81 225 PHE A N 1
ATOM 1733 C CA . PHE A 1 225 ? 10.060 5.781 -10.195 1.00 82.81 225 PHE A CA 1
ATOM 1734 C C . PHE A 1 225 ? 10.457 5.380 -8.771 1.00 82.81 225 PHE A C 1
ATOM 1736 O O . PHE A 1 225 ? 11.639 5.435 -8.427 1.00 82.81 225 PHE A O 1
ATOM 1743 N N . ILE A 1 226 ? 9.497 4.969 -7.944 1.00 88.06 226 ILE A N 1
ATOM 1744 C CA . ILE A 1 226 ? 9.773 4.463 -6.605 1.00 88.06 226 ILE A CA 1
ATOM 1745 C C . ILE A 1 226 ? 10.301 3.031 -6.750 1.00 88.06 226 ILE A C 1
ATOM 1747 O O . ILE A 1 226 ? 9.709 2.227 -7.463 1.00 88.06 226 ILE A O 1
ATOM 1751 N N . PRO A 1 227 ? 11.416 2.656 -6.105 1.00 91.19 227 PRO A N 1
ATOM 1752 C CA . PRO A 1 227 ? 11.898 1.283 -6.178 1.00 91.19 227 PRO A CA 1
ATOM 1753 C C . PRO A 1 227 ? 10.929 0.319 -5.475 1.00 91.19 227 PRO A C 1
ATOM 1755 O O . PRO A 1 227 ? 10.273 0.663 -4.492 1.00 91.19 227 PRO A O 1
ATOM 1758 N N . HIS A 1 228 ? 10.873 -0.935 -5.924 1.00 93.31 228 HIS A N 1
ATOM 1759 C CA . HIS A 1 228 ? 10.074 -1.987 -5.271 1.00 93.31 228 HIS A CA 1
ATOM 1760 C C . HIS A 1 228 ? 10.645 -2.417 -3.926 1.00 93.31 228 HIS A C 1
ATOM 1762 O O . HIS A 1 228 ? 9.946 -3.040 -3.131 1.00 93.31 228 HIS A O 1
ATOM 1768 N N . THR A 1 229 ? 11.889 -2.038 -3.630 1.00 91.44 229 THR A N 1
ATOM 1769 C CA . THR A 1 229 ? 12.456 -2.068 -2.277 1.00 91.44 229 THR A CA 1
ATOM 1770 C C . THR A 1 229 ? 11.888 -0.953 -1.388 1.00 91.44 229 THR A C 1
ATOM 1772 O O . THR A 1 229 ? 12.593 -0.474 -0.506 1.00 91.44 229 THR A O 1
ATOM 1775 N N . SER A 1 230 ? 10.659 -0.491 -1.630 1.00 91.81 230 SER A N 1
ATOM 1776 C CA . SER A 1 230 ? 9.974 0.496 -0.799 1.00 91.81 230 SER A CA 1
ATOM 1777 C C . SER A 1 230 ? 9.578 -0.120 0.5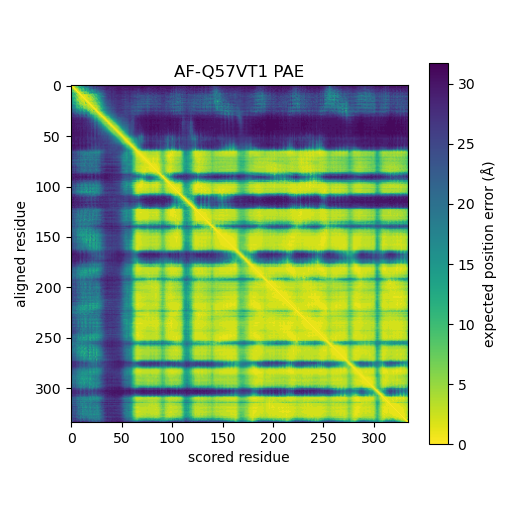45 1.00 91.81 230 SER A C 1
ATOM 1779 O O . SER A 1 230 ? 9.134 -1.272 0.628 1.00 91.81 230 SER A O 1
ATOM 1781 N N . ARG A 1 231 ? 9.754 0.644 1.627 1.00 92.06 231 ARG A N 1
ATOM 1782 C CA . ARG A 1 231 ? 9.430 0.193 2.992 1.00 92.06 231 ARG A CA 1
ATOM 1783 C C . ARG A 1 231 ? 7.933 -0.056 3.180 1.00 92.06 231 ARG A C 1
ATOM 1785 O O . ARG A 1 231 ? 7.598 -1.134 3.671 1.00 92.06 231 ARG A O 1
ATOM 1792 N N . PRO A 1 232 ? 7.021 0.854 2.784 1.00 93.19 232 PRO A N 1
ATOM 1793 C CA . PRO A 1 232 ? 5.591 0.677 2.991 1.00 93.19 232 PRO A CA 1
ATOM 1794 C C . PRO A 1 232 ? 5.073 -0.591 2.319 1.00 93.19 232 PRO A C 1
ATOM 1796 O O . PRO A 1 232 ? 4.434 -1.403 2.981 1.00 93.19 232 PRO A O 1
ATOM 1799 N N . GLY A 1 233 ? 5.415 -0.815 1.044 1.00 93.25 233 GLY A N 1
ATOM 1800 C CA . GLY A 1 233 ? 4.966 -1.999 0.309 1.00 93.25 233 GLY A CA 1
ATOM 1801 C C . GLY A 1 233 ? 5.373 -3.299 1.005 1.00 93.25 233 GLY A C 1
ATOM 1802 O O . GLY A 1 233 ? 4.555 -4.200 1.178 1.00 93.25 233 GLY A O 1
ATOM 1803 N N . HIS A 1 234 ? 6.611 -3.367 1.497 1.00 94.31 234 HIS A N 1
ATOM 1804 C CA . HIS A 1 234 ? 7.091 -4.532 2.232 1.00 94.31 234 HIS A CA 1
ATOM 1805 C C . HIS A 1 234 ? 6.404 -4.705 3.593 1.00 94.31 234 HIS A C 1
ATOM 1807 O O . HIS A 1 234 ? 5.968 -5.801 3.946 1.00 94.31 234 HIS A O 1
ATOM 1813 N N . ILE A 1 235 ? 6.327 -3.638 4.382 1.00 93.88 235 ILE A N 1
ATOM 1814 C CA . ILE A 1 235 ? 5.793 -3.688 5.745 1.00 93.88 235 ILE A CA 1
ATOM 1815 C C . ILE A 1 235 ? 4.315 -4.066 5.723 1.00 93.88 235 ILE A C 1
ATOM 1817 O O . ILE A 1 235 ? 3.881 -4.943 6.468 1.00 93.88 235 ILE A O 1
ATOM 1821 N N . PHE A 1 236 ? 3.547 -3.479 4.813 1.00 95.25 236 PHE A N 1
ATOM 1822 C CA . PHE A 1 236 ? 2.147 -3.830 4.669 1.00 95.25 236 PHE A CA 1
ATOM 1823 C C . PHE A 1 236 ? 1.928 -5.194 4.010 1.00 95.25 236 PHE A C 1
ATOM 1825 O O . PHE A 1 236 ? 0.948 -5.861 4.337 1.00 95.25 236 PHE A O 1
ATOM 1832 N N . PHE A 1 237 ? 2.858 -5.680 3.180 1.00 95.12 237 PHE A N 1
ATOM 1833 C CA . PHE A 1 237 ? 2.857 -7.090 2.793 1.00 95.12 237 PHE A CA 1
ATOM 1834 C C . PHE A 1 237 ? 2.950 -7.997 4.029 1.00 95.12 237 PHE A C 1
ATOM 1836 O O . PHE A 1 237 ? 2.115 -8.889 4.169 1.00 95.12 237 PHE A O 1
ATOM 1843 N N . GLN A 1 238 ? 3.878 -7.734 4.957 1.00 92.94 238 GLN A N 1
ATOM 1844 C CA . GLN A 1 238 ? 4.002 -8.504 6.204 1.00 92.94 238 GLN A CA 1
ATOM 1845 C C . GLN A 1 238 ? 2.731 -8.439 7.056 1.00 92.94 238 GLN A C 1
ATOM 1847 O O . GLN A 1 238 ? 2.213 -9.475 7.470 1.00 92.94 238 GLN A O 1
ATOM 1852 N N . LEU A 1 239 ? 2.166 -7.244 7.248 1.00 93.50 239 LEU A N 1
ATOM 1853 C CA . LEU A 1 239 ? 0.906 -7.079 7.981 1.00 93.50 239 LEU A CA 1
ATOM 1854 C C . LEU A 1 239 ? -0.249 -7.840 7.314 1.00 93.50 239 LEU A C 1
ATOM 1856 O O . LEU A 1 239 ? -1.045 -8.470 8.006 1.00 93.50 239 LEU A O 1
ATOM 1860 N N . SER A 1 240 ? -0.303 -7.878 5.977 1.00 93.94 240 SER A N 1
ATOM 1861 C CA . SER A 1 240 ? -1.307 -8.669 5.251 1.00 93.94 240 SER A CA 1
ATOM 1862 C C . SER A 1 240 ? -1.192 -10.171 5.520 1.00 93.94 240 SER A C 1
ATOM 1864 O O . SER A 1 240 ? -2.172 -10.889 5.361 1.00 93.94 240 SER A O 1
ATOM 1866 N N . ARG A 1 241 ? -0.014 -10.684 5.904 1.00 92.44 241 ARG A N 1
ATOM 1867 C CA . ARG A 1 241 ? 0.178 -12.116 6.182 1.00 92.44 241 ARG A CA 1
ATOM 1868 C C . ARG A 1 241 ? -0.381 -12.541 7.539 1.00 92.44 241 ARG A C 1
ATOM 1870 O O . ARG A 1 241 ? -0.617 -13.729 7.727 1.00 92.44 241 ARG A O 1
ATOM 1877 N N . LEU A 1 242 ? -0.653 -11.599 8.445 1.00 91.19 242 LEU A N 1
ATOM 1878 C CA . LEU A 1 242 ? -1.199 -11.896 9.773 1.00 91.19 242 LEU A CA 1
ATOM 1879 C C . LEU A 1 242 ? -2.628 -12.455 9.733 1.00 91.19 242 LEU A C 1
ATOM 1881 O O . LEU A 1 242 ? -3.038 -13.129 10.676 1.00 91.19 242 LEU A O 1
ATOM 1885 N N . ASN A 1 243 ? -3.367 -12.220 8.648 1.00 90.94 243 ASN A N 1
ATOM 1886 C CA . ASN A 1 243 ? -4.699 -12.773 8.431 1.00 90.94 243 ASN A CA 1
ATOM 1887 C C . ASN A 1 243 ? -4.773 -13.458 7.059 1.00 90.94 243 ASN A C 1
ATOM 1889 O O . ASN A 1 243 ? -4.278 -12.942 6.057 1.00 90.94 243 ASN A O 1
ATOM 1893 N N . ALA A 1 244 ? -5.381 -14.645 7.011 1.00 89.06 244 ALA A N 1
ATOM 1894 C CA . ALA A 1 244 ? -5.440 -15.471 5.804 1.00 89.06 244 ALA A CA 1
ATOM 1895 C C . ALA A 1 244 ? -6.268 -14.844 4.668 1.00 89.06 244 ALA A C 1
ATOM 1897 O O . ALA A 1 244 ? -6.037 -15.161 3.503 1.00 89.06 244 ALA A O 1
ATOM 1898 N N . LEU A 1 245 ? -7.203 -13.955 5.006 1.00 90.50 245 LEU A N 1
ATOM 1899 C CA . LEU A 1 245 ? -8.122 -13.296 4.076 1.00 90.50 245 LEU A CA 1
ATOM 1900 C C . LEU A 1 245 ? -7.640 -11.902 3.662 1.00 90.50 245 LEU A C 1
ATOM 1902 O O . LEU A 1 245 ? -8.180 -11.318 2.727 1.00 90.50 245 LEU A O 1
ATOM 1906 N N . SER A 1 246 ? -6.608 -11.381 4.326 1.00 93.25 246 SER A N 1
ATOM 1907 C CA . SER A 1 246 ? -5.936 -10.150 3.925 1.00 93.25 246 SER A CA 1
ATOM 1908 C C . SER A 1 246 ? -5.016 -10.390 2.729 1.00 93.25 246 SER A C 1
ATOM 1910 O O . SER A 1 246 ? -4.302 -11.401 2.644 1.00 93.25 246 SER A O 1
ATOM 1912 N N . ASP A 1 247 ? -4.965 -9.416 1.825 1.00 94.50 247 ASP A N 1
ATOM 1913 C CA . ASP A 1 247 ? -4.021 -9.416 0.711 1.00 94.50 247 ASP A CA 1
ATOM 1914 C C . ASP A 1 247 ? -3.562 -8.003 0.349 1.00 94.50 247 ASP A C 1
ATOM 1916 O O . ASP A 1 247 ? -4.153 -7.010 0.777 1.00 94.50 247 ASP A O 1
ATOM 1920 N N . ILE A 1 248 ? -2.479 -7.937 -0.424 1.00 95.62 248 ILE A N 1
ATOM 1921 C CA . ILE A 1 248 ? -1.926 -6.699 -0.964 1.00 95.62 248 ILE A CA 1
ATOM 1922 C C . ILE A 1 248 ? -2.119 -6.645 -2.482 1.00 95.62 248 ILE A C 1
ATOM 1924 O O . ILE A 1 248 ? -1.847 -7.615 -3.188 1.00 95.62 248 ILE A O 1
ATOM 1928 N N . PHE A 1 249 ? -2.543 -5.496 -2.988 1.00 95.50 249 PHE A N 1
ATOM 1929 C CA . PHE A 1 249 ? -2.797 -5.206 -4.395 1.00 95.50 249 PHE A CA 1
ATOM 1930 C C . PHE A 1 249 ? -1.884 -4.060 -4.797 1.00 95.50 249 PHE A C 1
ATOM 1932 O O . PHE A 1 249 ? -1.913 -3.005 -4.170 1.00 95.50 249 PHE A O 1
ATOM 1939 N N . THR A 1 250 ? -1.036 -4.263 -5.800 1.00 95.06 250 THR A N 1
ATOM 1940 C CA . THR A 1 250 ? -0.091 -3.224 -6.234 1.00 95.06 250 THR A CA 1
ATOM 1941 C C . THR A 1 250 ? -0.552 -2.691 -7.569 1.00 95.06 250 THR A C 1
ATOM 1943 O O . THR A 1 250 ? -0.555 -3.437 -8.541 1.00 95.06 250 THR A O 1
ATOM 1946 N N . LEU A 1 251 ? -0.921 -1.417 -7.617 1.00 94.19 251 LEU A N 1
ATOM 1947 C CA . LEU A 1 251 ? -1.270 -0.712 -8.840 1.00 94.19 251 LEU A CA 1
ATOM 1948 C C . LEU A 1 251 ? -0.193 0.313 -9.149 1.00 94.19 251 LEU A C 1
ATOM 1950 O O . LEU A 1 251 ? 0.388 0.907 -8.245 1.00 94.19 251 LEU A O 1
ATOM 1954 N N . TYR A 1 252 ? 0.062 0.523 -10.432 1.00 91.62 252 TYR A N 1
ATOM 1955 C CA . TYR A 1 252 ? 1.179 1.341 -10.875 1.00 91.62 252 TYR A CA 1
ATOM 1956 C C . TYR A 1 252 ? 0.728 2.677 -11.442 1.00 91.62 252 TYR A C 1
ATOM 1958 O O . TYR A 1 252 ? -0.095 2.727 -12.361 1.00 91.62 252 TYR A O 1
ATOM 1966 N N . ALA A 1 253 ? 1.328 3.748 -10.935 1.00 88.00 253 ALA A N 1
ATOM 1967 C CA . ALA A 1 253 ? 1.193 5.095 -11.458 1.00 88.00 253 ALA A CA 1
ATOM 1968 C C . ALA A 1 253 ? 2.410 5.419 -12.344 1.00 88.00 253 ALA A C 1
ATOM 1970 O O . ALA A 1 253 ? 3.553 5.399 -11.889 1.00 88.00 253 ALA A O 1
ATOM 1971 N N . ALA A 1 254 ? 2.169 5.645 -13.639 1.00 78.44 254 ALA A N 1
ATOM 1972 C CA . ALA A 1 254 ? 3.224 5.773 -14.652 1.00 78.44 254 ALA A CA 1
ATOM 1973 C C . ALA A 1 254 ? 3.310 7.164 -15.311 1.00 78.44 254 ALA A C 1
ATOM 1975 O O . ALA A 1 254 ? 4.138 7.361 -16.198 1.00 78.44 254 ALA A O 1
ATOM 1976 N N . THR A 1 255 ? 2.435 8.112 -14.957 1.00 65.62 255 THR A N 1
ATOM 1977 C CA . THR A 1 255 ? 2.383 9.439 -15.602 1.00 65.62 255 THR A CA 1
ATOM 1978 C C . THR A 1 255 ? 3.199 10.493 -14.826 1.00 65.62 255 THR A C 1
ATOM 1980 O O . THR A 1 255 ? 3.932 10.150 -13.904 1.00 65.62 255 THR A O 1
ATOM 1983 N N . ARG A 1 256 ? 3.151 11.769 -15.256 1.00 61.28 256 ARG A N 1
ATOM 1984 C CA . ARG A 1 256 ? 3.898 12.921 -14.686 1.00 61.28 256 ARG A CA 1
ATOM 1985 C C . ARG A 1 256 ? 3.600 13.154 -13.184 1.00 61.28 256 ARG A C 1
ATOM 1987 O O . ARG A 1 256 ? 2.848 12.398 -12.590 1.00 61.28 256 ARG A O 1
ATOM 1994 N N . ILE A 1 257 ? 4.167 14.231 -12.622 1.00 58.53 257 ILE A N 1
ATOM 1995 C CA . ILE A 1 257 ? 4.309 14.637 -11.197 1.00 58.53 257 ILE A CA 1
ATOM 1996 C C . ILE A 1 257 ? 3.074 14.482 -10.257 1.00 58.53 257 ILE A C 1
ATOM 1998 O O . ILE A 1 257 ? 3.224 14.647 -9.061 1.00 58.53 257 ILE A O 1
ATOM 2002 N N . GLU A 1 258 ? 1.892 14.074 -10.720 1.00 64.00 258 GLU A N 1
ATOM 2003 C CA . GLU A 1 258 ? 0.669 13.894 -9.900 1.00 64.00 258 GLU A CA 1
ATOM 2004 C C . GLU A 1 258 ? -0.034 12.545 -10.178 1.00 64.00 258 GLU A C 1
ATOM 2006 O O . GLU A 1 258 ? -1.226 12.350 -9.929 1.00 64.00 258 GLU A O 1
ATOM 2011 N N . SER A 1 259 ? 0.680 11.595 -10.788 1.00 75.50 259 SER A N 1
ATOM 2012 C CA . SER A 1 259 ? 0.083 10.344 -11.267 1.00 75.50 259 SER A CA 1
ATOM 2013 C C . SER A 1 259 ? -0.456 9.454 -10.149 1.00 75.50 259 SER A C 1
ATOM 2015 O O . SER A 1 259 ? -1.488 8.801 -10.339 1.00 75.50 259 SER A O 1
ATOM 2017 N N . GLY A 1 260 ? 0.218 9.445 -8.994 1.00 84.25 260 GLY A N 1
ATOM 2018 C CA . GLY A 1 260 ? -0.211 8.726 -7.798 1.00 84.25 260 GLY A CA 1
ATOM 2019 C C . GLY A 1 260 ? -1.535 9.260 -7.258 1.00 84.25 260 GLY A C 1
ATOM 2020 O O . GLY A 1 260 ? -2.459 8.480 -7.023 1.00 84.25 260 GLY A O 1
ATOM 2021 N N . ASP A 1 261 ? -1.677 10.583 -7.164 1.00 86.25 261 ASP A N 1
ATOM 2022 C CA . ASP A 1 261 ? -2.892 11.238 -6.668 1.00 86.25 261 ASP A CA 1
ATOM 2023 C C . ASP A 1 261 ? -4.100 10.964 -7.562 1.00 86.25 261 ASP A C 1
ATOM 2025 O O . ASP A 1 261 ? -5.167 10.575 -7.080 1.00 86.25 261 ASP A O 1
ATOM 2029 N N . LEU A 1 262 ? -3.918 11.100 -8.879 1.00 84.44 262 LEU A N 1
ATOM 2030 C CA . LEU A 1 262 ? -4.969 10.827 -9.858 1.00 84.44 262 LEU A CA 1
ATOM 2031 C C . LEU A 1 262 ? -5.410 9.362 -9.822 1.00 84.44 262 LEU A C 1
ATOM 2033 O O . LEU A 1 262 ? -6.610 9.081 -9.839 1.00 84.44 262 LEU A O 1
ATOM 2037 N N . LEU A 1 263 ? -4.459 8.424 -9.751 1.00 88.69 263 LEU A N 1
ATOM 2038 C CA . LEU A 1 263 ? -4.779 7.003 -9.649 1.00 88.69 263 LEU A CA 1
ATOM 2039 C C . LEU A 1 263 ? -5.491 6.697 -8.326 1.00 88.69 263 LEU A C 1
ATOM 2041 O O . LEU A 1 263 ? -6.491 5.986 -8.328 1.00 88.69 263 LEU A O 1
ATOM 2045 N N . THR A 1 264 ? -5.036 7.276 -7.217 1.00 89.75 264 THR A N 1
ATOM 2046 C CA . THR A 1 264 ? -5.673 7.134 -5.901 1.00 89.75 264 THR A CA 1
ATOM 2047 C C . THR A 1 264 ? -7.124 7.615 -5.940 1.00 89.75 264 THR A C 1
ATOM 2049 O O . THR A 1 264 ? -8.024 6.875 -5.540 1.00 89.75 264 THR A O 1
ATOM 2052 N N . ALA A 1 265 ? -7.378 8.809 -6.485 1.00 86.31 265 ALA A N 1
ATOM 2053 C CA . ALA A 1 265 ? -8.723 9.361 -6.637 1.00 86.31 265 ALA A CA 1
ATOM 2054 C C . ALA A 1 265 ? -9.619 8.494 -7.535 1.00 86.31 265 ALA A C 1
ATOM 2056 O O . ALA A 1 265 ? -10.766 8.225 -7.175 1.00 86.31 265 ALA A O 1
ATOM 2057 N N . ALA A 1 266 ? -9.092 8.013 -8.666 1.00 87.00 266 ALA A N 1
ATOM 2058 C CA . ALA A 1 266 ? -9.818 7.121 -9.567 1.00 87.00 266 ALA A CA 1
ATOM 2059 C C . ALA A 1 266 ? -10.193 5.797 -8.882 1.00 87.00 266 ALA A C 1
ATOM 2061 O O . ALA A 1 266 ? -11.334 5.355 -8.986 1.00 87.00 266 ALA A O 1
ATOM 2062 N N . LEU A 1 267 ? -9.267 5.193 -8.129 1.00 89.06 267 LEU A N 1
ATOM 2063 C CA . LEU A 1 267 ? -9.512 3.949 -7.396 1.00 89.06 267 LEU A CA 1
ATOM 2064 C C . LEU A 1 267 ? -10.548 4.124 -6.286 1.00 89.06 267 LEU A C 1
ATOM 2066 O O . LEU A 1 267 ? -11.436 3.285 -6.152 1.00 89.06 267 LEU A O 1
ATOM 2070 N N . MET A 1 268 ? -10.472 5.214 -5.518 1.00 86.50 268 MET A N 1
ATOM 2071 C CA . MET A 1 268 ? -11.495 5.530 -4.517 1.00 86.50 268 MET A CA 1
ATOM 2072 C C . MET A 1 268 ? -12.864 5.719 -5.168 1.00 86.50 268 MET A C 1
ATOM 2074 O O . MET A 1 268 ? -13.843 5.154 -4.688 1.00 86.50 268 MET A O 1
ATOM 2078 N N . GLY A 1 269 ? -12.929 6.464 -6.277 1.00 83.62 269 GLY A N 1
ATOM 2079 C CA . GLY A 1 269 ? -14.154 6.638 -7.053 1.00 83.62 269 GLY A CA 1
ATOM 2080 C C . GLY A 1 269 ? -14.754 5.297 -7.471 1.00 83.62 269 GLY A C 1
ATOM 2081 O O . GLY A 1 269 ? -15.897 5.013 -7.132 1.00 83.62 269 GLY A O 1
ATOM 2082 N N . GLU A 1 270 ? -13.972 4.444 -8.131 1.00 83.62 270 GLU A N 1
ATOM 2083 C CA . GLU A 1 270 ? -14.406 3.113 -8.575 1.00 83.62 270 GLU A CA 1
ATOM 2084 C C . GLU A 1 270 ? -14.914 2.236 -7.420 1.00 83.62 270 GLU A C 1
ATOM 2086 O O . GLU A 1 270 ? -15.997 1.659 -7.513 1.00 83.62 270 GLU A O 1
ATOM 2091 N N . LEU A 1 271 ? -14.178 2.167 -6.304 1.00 83.88 271 LEU A N 1
ATOM 2092 C CA . LEU A 1 271 ? -14.586 1.380 -5.134 1.00 83.88 271 LEU A CA 1
ATOM 2093 C C . LEU A 1 271 ? -15.895 1.885 -4.518 1.00 83.88 271 LEU A C 1
ATOM 2095 O O . LEU A 1 271 ? -16.740 1.088 -4.113 1.00 83.88 271 LEU A O 1
ATOM 2099 N N . LEU A 1 272 ? -16.076 3.204 -4.449 1.00 81.12 272 LEU A N 1
ATOM 2100 C CA . LEU A 1 272 ? -17.276 3.807 -3.875 1.00 81.12 272 LEU A CA 1
ATOM 2101 C C . LEU A 1 272 ? -18.483 3.716 -4.822 1.00 81.12 272 LEU A C 1
ATOM 2103 O O . LEU A 1 272 ? -19.607 3.550 -4.344 1.00 81.12 272 LEU A O 1
ATOM 2107 N N . PHE A 1 273 ? -18.269 3.778 -6.141 1.00 75.75 273 PHE A N 1
ATOM 2108 C CA . PHE A 1 273 ? -19.327 3.637 -7.147 1.00 75.75 273 PHE A CA 1
ATOM 2109 C C . PHE A 1 273 ? -19.825 2.199 -7.294 1.00 75.75 273 PHE A C 1
ATOM 2111 O O . PHE A 1 273 ? -21.030 1.988 -7.444 1.00 75.75 273 PHE A O 1
ATOM 2118 N N . GLN A 1 274 ? -18.935 1.203 -7.247 1.00 68.75 274 GLN A N 1
ATOM 2119 C CA . GLN A 1 274 ? -19.322 -0.199 -7.443 1.00 68.75 274 GLN A CA 1
ATOM 2120 C C . GLN A 1 274 ? -20.300 -0.715 -6.379 1.00 68.75 274 GLN A C 1
ATOM 2122 O O . GLN A 1 274 ? -21.046 -1.656 -6.643 1.00 68.75 274 GLN A O 1
ATOM 2127 N N . ASP A 1 275 ? -20.360 -0.073 -5.212 1.00 61.34 275 ASP A N 1
ATOM 2128 C CA . ASP A 1 275 ? -21.155 -0.541 -4.078 1.00 61.34 275 ASP A CA 1
ATOM 2129 C C . ASP A 1 275 ? -22.243 0.467 -3.642 1.00 61.34 275 ASP A C 1
ATOM 2131 O O . ASP A 1 275 ? -22.587 0.661 -2.468 1.00 61.34 275 ASP A O 1
ATOM 2135 N N . MET A 1 276 ? -22.855 1.092 -4.655 1.00 47.44 276 MET A N 1
ATOM 2136 C CA . MET A 1 276 ? -24.053 1.939 -4.553 1.00 47.44 276 MET A CA 1
ATOM 2137 C C . MET A 1 276 ? -25.279 1.224 -3.947 1.00 47.44 276 MET A C 1
ATOM 2139 O O . MET A 1 276 ? -26.268 1.883 -3.632 1.00 47.44 276 MET A O 1
ATOM 2143 N N . ARG A 1 277 ? -25.247 -0.105 -3.753 1.00 48.59 277 ARG A N 1
ATOM 2144 C C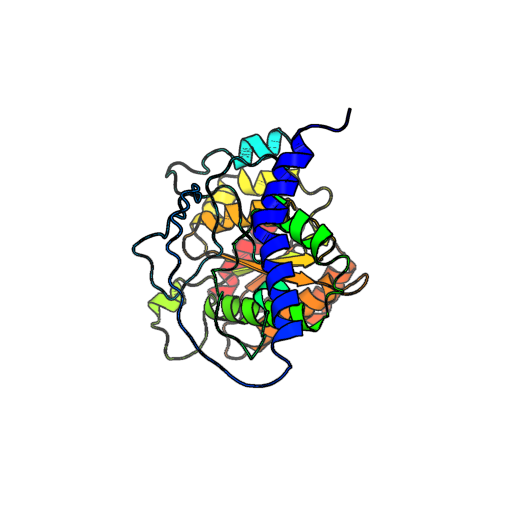A . ARG A 1 277 ? -26.351 -0.866 -3.134 1.00 48.59 277 ARG A CA 1
ATOM 2145 C C . ARG A 1 277 ? -26.291 -0.947 -1.605 1.00 48.59 277 ARG A C 1
ATOM 2147 O O . ARG A 1 277 ? -27.190 -1.530 -1.009 1.00 48.59 277 ARG A O 1
ATOM 2154 N N . GLY A 1 278 ? -25.316 -0.289 -0.973 1.00 51.75 278 GLY A N 1
ATOM 2155 C CA . GLY A 1 278 ? -25.393 0.063 0.449 1.00 51.75 278 GLY A CA 1
ATOM 2156 C C . GLY A 1 278 ? -24.229 -0.395 1.323 1.00 51.75 278 GLY A C 1
ATOM 2157 O O . GLY A 1 278 ? -24.208 -0.010 2.489 1.00 51.75 278 GLY A O 1
ATOM 2158 N N . CYS A 1 279 ? -23.244 -1.128 0.796 1.00 60.19 279 CYS A N 1
ATOM 2159 C CA . CYS A 1 279 ? -22.202 -1.756 1.617 1.00 60.19 279 CYS A CA 1
ATOM 2160 C C . CYS A 1 279 ? -20.763 -1.382 1.231 1.00 60.19 279 CYS A C 1
ATOM 2162 O O . CYS A 1 279 ? -19.854 -2.128 1.588 1.00 60.19 279 CYS A O 1
ATOM 2164 N N . ALA A 1 280 ? -20.540 -0.237 0.561 1.00 68.75 280 ALA A N 1
ATOM 2165 C CA . ALA A 1 280 ? -19.192 0.104 0.091 1.00 68.75 280 ALA A CA 1
ATOM 2166 C C . ALA A 1 280 ? -18.139 0.035 1.200 1.00 68.75 280 ALA A C 1
ATOM 2168 O O . ALA A 1 280 ? -18.419 0.440 2.337 1.00 68.75 280 ALA A O 1
ATOM 2169 N N . PRO A 1 281 ? -16.926 -0.438 0.866 1.00 78.75 281 PRO A N 1
ATOM 2170 C CA . PRO A 1 281 ? -15.881 -0.637 1.850 1.00 78.75 281 PRO A CA 1
ATOM 2171 C C . PRO A 1 281 ? -15.521 0.683 2.526 1.00 78.75 281 PRO A C 1
ATOM 2173 O O . PRO A 1 281 ? -15.529 1.751 1.908 1.00 78.75 281 PRO A O 1
ATOM 2176 N N . SER A 1 282 ? -15.151 0.594 3.802 1.00 87.75 282 SER A N 1
ATOM 2177 C CA . SER A 1 282 ? -14.523 1.724 4.478 1.00 87.75 282 SER A CA 1
ATOM 2178 C C . SER A 1 282 ? -13.065 1.804 4.042 1.00 87.75 282 SER A C 1
ATOM 2180 O O . SER A 1 282 ? -12.317 0.832 4.148 1.00 87.75 282 SER A O 1
ATOM 2182 N N . ILE A 1 283 ? -12.669 2.960 3.526 1.00 90.69 283 ILE A N 1
ATOM 2183 C CA . ILE A 1 283 ? -11.350 3.226 2.967 1.00 90.69 283 ILE A CA 1
ATOM 2184 C C . ILE A 1 283 ? -10.546 4.030 3.984 1.00 90.69 283 ILE A C 1
ATOM 2186 O O . ILE A 1 283 ? -10.975 5.090 4.426 1.00 90.69 283 ILE A O 1
ATOM 2190 N N . VAL A 1 284 ? -9.353 3.568 4.334 1.00 93.56 284 VAL A N 1
ATOM 2191 C CA . VAL A 1 284 ? -8.370 4.349 5.091 1.00 93.56 284 VAL A CA 1
ATOM 2192 C C . VAL A 1 284 ? -7.254 4.732 4.132 1.00 93.56 284 VAL A C 1
ATOM 2194 O O . VAL A 1 284 ? -6.573 3.850 3.618 1.00 93.56 284 VAL A O 1
ATOM 2197 N N . LEU A 1 285 ? -7.060 6.027 3.878 1.00 93.75 285 LEU A N 1
ATOM 2198 C CA . LEU A 1 285 ? -6.009 6.511 2.980 1.00 93.75 285 LEU A CA 1
ATOM 2199 C C . LEU A 1 285 ? -4.804 7.011 3.781 1.00 93.75 285 LEU A C 1
ATOM 2201 O O . LEU A 1 285 ? -4.896 7.981 4.537 1.00 93.75 285 LEU A O 1
ATOM 2205 N N . LEU A 1 286 ? -3.652 6.367 3.589 1.00 93.94 286 LEU A N 1
ATOM 2206 C CA . LEU A 1 286 ? -2.380 6.801 4.155 1.00 93.94 286 LEU A CA 1
ATOM 2207 C C . LEU A 1 286 ? -1.641 7.689 3.163 1.00 93.94 286 LEU A C 1
ATOM 2209 O O . LEU A 1 286 ? -1.135 7.226 2.144 1.00 93.94 286 LEU A O 1
ATOM 2213 N N . THR A 1 287 ? -1.551 8.965 3.518 1.00 91.12 287 THR A N 1
ATOM 2214 C CA . THR A 1 287 ? -0.826 9.981 2.761 1.00 91.12 287 THR A CA 1
ATOM 2215 C C . THR A 1 287 ? -0.307 11.084 3.680 1.00 91.12 287 THR A C 1
ATOM 2217 O O . THR A 1 287 ? -0.907 11.394 4.721 1.00 91.12 287 THR A O 1
ATOM 2220 N N . ARG A 1 288 ? 0.823 11.694 3.313 1.00 88.94 288 ARG A N 1
ATOM 2221 C CA . ARG A 1 288 ? 1.319 12.931 3.935 1.00 88.94 288 ARG A CA 1
ATOM 2222 C C . ARG A 1 288 ? 0.921 14.181 3.166 1.00 88.94 288 ARG A C 1
ATOM 2224 O O . ARG A 1 288 ? 0.982 15.260 3.765 1.00 88.94 288 ARG A O 1
ATOM 2231 N N . ASP A 1 289 ? 0.529 14.043 1.903 1.00 88.94 289 ASP A N 1
ATOM 2232 C CA . ASP A 1 289 ? 0.213 15.193 1.077 1.00 88.94 289 ASP A CA 1
ATOM 2233 C C . ASP A 1 289 ? -1.039 15.897 1.610 1.00 88.94 289 ASP A C 1
ATOM 2235 O O . ASP A 1 289 ? -2.116 15.314 1.751 1.00 88.94 289 ASP A O 1
ATOM 2239 N N . GLN A 1 290 ? -0.870 17.170 1.959 1.00 89.50 290 GLN A N 1
ATOM 2240 C CA . GLN A 1 290 ? -1.962 18.000 2.446 1.00 89.50 290 GLN A CA 1
ATOM 2241 C C . GLN A 1 290 ? -2.950 18.325 1.329 1.00 89.50 290 GLN A C 1
ATOM 2243 O O . GLN A 1 290 ? -4.141 18.416 1.612 1.00 89.50 290 GLN A O 1
ATOM 2248 N N . GLN A 1 291 ? -2.492 18.462 0.081 1.00 88.19 291 GLN A N 1
ATOM 2249 C CA . GLN A 1 291 ? -3.381 18.732 -1.047 1.00 88.19 291 GLN A CA 1
ATOM 2250 C C . GLN A 1 291 ? -4.256 17.515 -1.335 1.00 88.19 291 GLN A C 1
ATOM 2252 O O . GLN A 1 291 ? -5.480 17.645 -1.329 1.00 88.19 291 GLN A O 1
ATOM 2257 N N . GLN A 1 292 ? -3.669 16.316 -1.433 1.00 87.38 292 GLN A N 1
ATOM 2258 C CA . GLN A 1 292 ? -4.429 15.070 -1.538 1.00 87.38 292 GLN A CA 1
ATOM 2259 C C . GLN A 1 292 ? -5.441 14.919 -0.388 1.00 87.38 292 GLN A C 1
ATOM 2261 O O . GLN A 1 292 ? -6.610 14.628 -0.639 1.00 87.38 292 GLN A O 1
ATOM 2266 N N . LYS A 1 293 ? -5.053 15.194 0.870 1.00 87.69 293 LYS A N 1
ATOM 2267 C CA . LYS A 1 293 ? -5.993 15.167 2.011 1.00 87.69 293 LYS A CA 1
ATOM 2268 C C . LYS A 1 293 ? -7.153 16.137 1.844 1.00 87.69 293 LYS A C 1
ATOM 2270 O O . LYS A 1 293 ? -8.294 15.747 2.076 1.00 87.69 293 LYS A O 1
ATOM 2275 N N . LEU A 1 294 ? -6.871 17.381 1.461 1.00 86.25 294 LEU A N 1
ATOM 2276 C CA . LEU A 1 294 ? -7.889 18.405 1.246 1.00 86.25 294 LEU A CA 1
ATOM 2277 C C . LEU A 1 294 ? -8.850 17.992 0.128 1.00 86.25 294 LEU A C 1
ATOM 2279 O O . LEU A 1 294 ? -10.062 17.989 0.341 1.00 86.25 294 LEU A O 1
ATOM 2283 N N . CYS A 1 295 ? -8.328 17.562 -1.021 1.00 84.69 295 CYS A N 1
ATOM 2284 C CA . CYS A 1 295 ? -9.126 17.080 -2.145 1.00 84.69 295 CYS A CA 1
ATOM 2285 C C . CYS A 1 295 ? -10.015 15.900 -1.746 1.00 84.69 295 CYS A C 1
ATOM 2287 O O . CYS A 1 295 ? -11.221 15.938 -1.978 1.00 84.69 295 CYS A O 1
ATOM 2289 N N . VAL A 1 296 ? -9.451 14.891 -1.079 1.00 84.88 296 VAL A N 1
ATOM 2290 C CA . VAL A 1 296 ? -10.210 13.723 -0.618 1.00 84.88 296 VAL A CA 1
ATOM 2291 C C . VAL A 1 296 ? -11.273 14.121 0.397 1.00 84.88 296 VAL A C 1
ATOM 2293 O O . VAL A 1 296 ? -12.410 13.666 0.297 1.00 84.88 296 VAL A O 1
ATOM 2296 N N . SER A 1 297 ? -10.939 15.018 1.326 1.00 82.75 297 SER A N 1
ATOM 2297 C CA . SER A 1 297 ? -11.902 15.507 2.309 1.00 82.75 297 SER A CA 1
ATOM 2298 C C . SER A 1 297 ? -13.053 16.284 1.670 1.00 82.75 297 SER A C 1
ATOM 2300 O O . SER A 1 297 ? -14.186 16.166 2.111 1.00 82.75 297 SER A O 1
ATOM 2302 N N . ASN A 1 298 ? -12.801 17.016 0.587 1.00 80.19 298 ASN A N 1
ATOM 2303 C CA . ASN A 1 298 ? -13.844 17.758 -0.115 1.00 80.19 298 ASN A CA 1
ATOM 2304 C C . ASN A 1 298 ? -14.701 16.853 -1.012 1.00 80.19 298 ASN A C 1
ATOM 2306 O O . ASN A 1 298 ? -15.897 17.088 -1.155 1.00 80.19 298 ASN A O 1
ATOM 2310 N N . MET A 1 299 ? -14.094 15.841 -1.640 1.00 78.62 299 MET A N 1
ATOM 2311 C CA . MET A 1 299 ? -14.766 14.984 -2.624 1.00 78.62 299 MET A CA 1
ATOM 2312 C C . MET A 1 299 ? -15.496 13.793 -2.000 1.00 78.62 299 MET A C 1
ATOM 2314 O O . MET A 1 299 ? -16.559 13.413 -2.482 1.00 78.62 299 MET A O 1
ATOM 2318 N N . PHE A 1 300 ? -14.922 13.186 -0.958 1.00 76.38 300 PHE A N 1
ATOM 2319 C CA . PHE A 1 300 ? -15.388 11.909 -0.411 1.00 76.38 300 PHE A CA 1
ATOM 2320 C C . PHE A 1 300 ? -15.836 11.989 1.049 1.00 76.38 300 PHE A C 1
ATOM 2322 O O . PHE A 1 300 ? -16.578 11.109 1.500 1.00 76.38 300 PHE A O 1
ATOM 2329 N N . SER A 1 301 ? -15.455 13.033 1.794 1.00 63.34 301 SER A N 1
ATOM 2330 C CA . SER A 1 301 ? -16.079 13.276 3.094 1.00 63.34 301 SER A CA 1
ATOM 2331 C C . SER A 1 301 ? -17.426 13.954 2.878 1.00 63.34 301 SER A C 1
ATOM 2333 O O . SER A 1 301 ? -17.537 15.173 2.773 1.00 63.34 301 SER A O 1
ATOM 2335 N N . GLY A 1 302 ? -18.488 13.148 2.864 1.00 53.38 302 GLY A N 1
ATOM 2336 C CA . GLY A 1 302 ? -19.808 13.651 3.221 1.00 53.38 302 GLY A CA 1
ATOM 2337 C C . GLY A 1 302 ? -19.713 14.272 4.615 1.00 53.38 302 GLY A C 1
ATOM 2338 O O . GLY A 1 302 ? -19.267 13.604 5.546 1.00 53.38 302 GLY A O 1
ATOM 2339 N N . VAL A 1 303 ? -20.040 15.562 4.705 1.00 37.53 303 VAL A N 1
ATOM 2340 C CA . VAL A 1 303 ? -20.177 16.406 5.903 1.00 37.53 303 VAL A CA 1
ATOM 2341 C C . VAL A 1 303 ? -20.125 15.611 7.214 1.00 37.53 303 VAL A C 1
ATOM 2343 O O . VAL A 1 303 ? -21.010 14.803 7.490 1.00 37.53 303 VAL A O 1
ATOM 2346 N N . ALA A 1 304 ? -19.069 15.855 7.997 1.00 38.97 304 ALA A N 1
ATOM 2347 C CA . ALA A 1 304 ? -18.812 15.316 9.332 1.00 38.97 304 ALA A CA 1
ATOM 2348 C C . ALA A 1 304 ? -20.083 14.846 10.068 1.00 38.97 304 ALA A C 1
ATOM 2350 O O . ALA A 1 304 ? -20.909 15.664 10.469 1.00 38.97 304 ALA A O 1
ATOM 2351 N N . GLY A 1 305 ? -20.242 13.535 10.278 1.00 38.16 305 GLY A N 1
ATOM 2352 C CA . GLY A 1 305 ? -21.282 13.063 11.190 1.00 38.16 305 GLY A CA 1
ATOM 2353 C C . GLY A 1 305 ? -21.692 11.608 11.062 1.00 38.16 305 GLY A C 1
ATOM 2354 O O . GLY A 1 305 ? -21.601 10.889 12.048 1.00 38.16 305 GLY A O 1
ATOM 2355 N N . ARG A 1 306 ? -22.190 11.147 9.911 1.00 34.50 306 ARG A N 1
ATOM 2356 C CA . ARG A 1 306 ? -22.751 9.786 9.778 1.00 34.50 306 ARG A CA 1
ATOM 2357 C C . ARG A 1 306 ? -22.679 9.328 8.323 1.00 34.50 306 ARG A C 1
ATOM 2359 O O . ARG A 1 306 ? -23.496 9.748 7.515 1.00 34.50 306 ARG A O 1
ATOM 2366 N N . GLY A 1 307 ? -21.693 8.496 7.986 1.00 48.94 307 GLY A N 1
ATOM 2367 C CA . GLY A 1 307 ? -21.574 7.886 6.653 1.00 48.94 307 GLY A CA 1
ATOM 2368 C C . GLY A 1 307 ? -20.314 8.234 5.859 1.00 48.94 307 GLY A C 1
ATOM 2369 O O . GLY A 1 307 ? -20.210 7.815 4.709 1.00 48.94 307 GLY A O 1
ATOM 2370 N N . ALA A 1 308 ? -19.351 8.962 6.438 1.00 58.94 308 ALA A N 1
ATOM 2371 C CA . ALA A 1 308 ? -18.045 9.148 5.810 1.00 58.94 308 ALA A CA 1
ATOM 2372 C C . ALA A 1 308 ? -17.356 7.781 5.645 1.00 58.94 308 ALA A C 1
ATOM 2374 O O . ALA A 1 308 ? -17.087 7.093 6.627 1.00 58.94 308 ALA A O 1
ATOM 2375 N N . ARG A 1 309 ? -17.113 7.379 4.392 1.00 76.75 309 ARG A N 1
ATOM 2376 C CA . ARG A 1 309 ? -16.502 6.084 4.046 1.00 76.75 309 ARG A CA 1
ATOM 2377 C C . ARG A 1 309 ? -14.991 6.164 3.873 1.00 76.75 309 ARG A C 1
ATOM 2379 O O . ARG A 1 309 ? -14.359 5.129 3.718 1.00 76.75 309 ARG A O 1
ATOM 2386 N N . VAL A 1 310 ? -14.419 7.368 3.884 1.00 87.38 310 VAL A N 1
ATOM 2387 C CA . VAL A 1 310 ? -12.980 7.591 3.722 1.00 87.38 310 VAL A CA 1
ATOM 2388 C C . VAL A 1 310 ? -12.410 8.229 4.985 1.00 87.38 310 VAL A C 1
ATOM 2390 O O . VAL A 1 310 ? -12.851 9.295 5.408 1.00 87.38 310 VAL A O 1
ATOM 2393 N N . PHE A 1 311 ? -11.418 7.574 5.582 1.00 90.94 311 PHE A N 1
ATOM 2394 C CA . PHE A 1 311 ? -10.745 7.983 6.809 1.00 90.94 311 PHE A CA 1
ATOM 2395 C C . PHE A 1 311 ? -9.320 8.445 6.494 1.00 90.94 311 PHE A C 1
ATOM 2397 O O . PHE A 1 311 ? -8.566 7.761 5.798 1.00 90.94 311 PHE A O 1
ATOM 2404 N N . LEU A 1 312 ? -8.943 9.603 7.040 1.00 91.44 312 LEU A N 1
ATOM 2405 C CA . LEU A 1 312 ? -7.648 10.250 6.815 1.00 91.44 312 LEU A CA 1
ATOM 2406 C C . LEU A 1 312 ? -6.883 10.380 8.142 1.00 91.44 312 LEU A C 1
ATOM 2408 O O . LEU A 1 312 ? -6.983 11.413 8.810 1.00 91.44 312 LEU A O 1
ATOM 2412 N N . PRO A 1 313 ? -6.116 9.356 8.557 1.00 91.12 313 PRO A N 1
ATOM 2413 C CA . PRO A 1 313 ? -5.390 9.402 9.815 1.00 91.12 313 PRO A CA 1
ATOM 2414 C C . PRO A 1 313 ? -4.279 10.461 9.809 1.00 91.12 313 PRO A C 1
ATOM 2416 O O . PRO A 1 313 ? -3.715 10.859 8.777 1.00 91.12 313 PRO A O 1
ATOM 2419 N N . ARG A 1 314 ? -3.896 10.882 11.018 1.00 90.62 314 ARG A N 1
ATOM 2420 C CA . ARG A 1 314 ? -2.564 11.451 11.236 1.00 90.62 314 ARG A CA 1
ATOM 2421 C C . ARG A 1 314 ? -1.545 10.332 11.056 1.00 90.62 314 ARG A C 1
ATOM 2423 O O . ARG A 1 314 ? -1.817 9.174 11.358 1.00 90.62 314 ARG A O 1
ATOM 2430 N N . ILE A 1 315 ? -0.355 10.674 10.584 1.00 90.12 315 ILE A N 1
ATOM 2431 C CA . ILE A 1 315 ? 0.674 9.673 10.305 1.00 90.12 315 ILE A CA 1
ATOM 2432 C C . ILE A 1 315 ? 1.437 9.336 11.592 1.00 90.12 315 ILE A C 1
ATOM 2434 O O . ILE A 1 315 ? 2.580 9.726 11.800 1.00 90.12 315 ILE A O 1
ATOM 2438 N N . THR A 1 316 ? 0.739 8.639 12.486 1.00 92.88 316 THR A N 1
ATOM 2439 C CA . THR A 1 316 ? 1.259 7.990 13.693 1.00 92.88 316 THR A CA 1
ATOM 2440 C C . THR A 1 316 ? 0.639 6.599 13.784 1.00 92.88 316 THR A C 1
ATOM 2442 O O . THR A 1 316 ? -0.493 6.405 13.336 1.00 92.88 316 THR A O 1
ATOM 2445 N N . ALA A 1 317 ? 1.334 5.625 14.378 1.00 93.12 317 ALA A N 1
ATOM 2446 C CA . ALA A 1 317 ? 0.820 4.253 14.433 1.00 93.12 317 ALA A CA 1
ATOM 2447 C C . ALA A 1 317 ? -0.528 4.181 15.171 1.00 93.12 317 ALA A C 1
ATOM 2449 O O . ALA A 1 317 ? -1.462 3.536 14.702 1.00 93.12 317 ALA A O 1
ATOM 2450 N N . GLN A 1 318 ? -0.659 4.927 16.274 1.00 94.62 318 GLN A N 1
ATOM 2451 C CA . GLN A 1 318 ? -1.898 5.012 17.045 1.00 94.62 318 GLN A CA 1
ATOM 2452 C C . GLN A 1 318 ? -3.053 5.603 16.226 1.00 94.62 318 GLN A C 1
ATOM 2454 O O . GLN A 1 318 ? -4.147 5.050 16.231 1.00 94.62 318 GLN A O 1
ATOM 2459 N N . SER A 1 319 ? -2.829 6.703 15.495 1.00 94.38 319 SER A N 1
ATOM 2460 C CA . SER A 1 319 ? -3.898 7.317 14.697 1.00 94.38 319 SER A CA 1
ATOM 2461 C C . SER A 1 319 ? -4.307 6.437 13.520 1.00 94.38 319 SER A C 1
ATOM 2463 O O . SER A 1 319 ? -5.495 6.377 13.214 1.00 94.38 319 SER A O 1
ATOM 2465 N N . ILE A 1 320 ? -3.353 5.754 12.880 1.00 94.88 320 ILE A N 1
ATOM 2466 C CA . ILE A 1 320 ? -3.637 4.784 11.817 1.00 94.88 320 ILE A CA 1
ATOM 2467 C C . ILE A 1 320 ? -4.519 3.662 12.370 1.00 94.88 320 ILE A C 1
ATOM 2469 O O . ILE A 1 320 ? -5.553 3.349 11.784 1.00 94.88 320 ILE A O 1
ATOM 2473 N N . LEU A 1 321 ? -4.158 3.104 13.527 1.00 95.44 321 LEU A N 1
ATOM 2474 C CA . LEU A 1 321 ? -4.908 2.023 14.155 1.00 95.44 321 LEU A CA 1
ATOM 2475 C C . LEU A 1 321 ? -6.314 2.449 14.603 1.00 95.44 321 LEU A C 1
ATOM 2477 O O . LEU A 1 321 ? -7.265 1.693 14.411 1.00 95.44 321 LEU A O 1
ATOM 2481 N N . CYS A 1 322 ? -6.472 3.656 15.156 1.00 94.69 322 CYS A N 1
ATOM 2482 C CA . CYS A 1 322 ? -7.791 4.194 15.494 1.00 94.69 322 CYS A CA 1
ATOM 2483 C C . CYS A 1 322 ? -8.685 4.319 14.252 1.00 94.69 322 CYS A C 1
ATOM 2485 O O . CYS A 1 322 ? -9.796 3.799 14.263 1.00 94.69 322 CYS A O 1
ATOM 2487 N N . CYS A 1 323 ? -8.189 4.907 13.157 1.00 93.44 323 CYS A N 1
ATOM 2488 C CA . CYS A 1 323 ? -8.967 5.019 11.920 1.00 93.44 323 CYS A CA 1
ATOM 2489 C C . CYS A 1 323 ? -9.302 3.652 11.309 1.00 93.44 323 CYS A C 1
ATOM 2491 O O . CYS A 1 323 ? -10.401 3.469 10.800 1.00 93.44 323 CYS A O 1
ATOM 2493 N N . LEU A 1 324 ? -8.396 2.672 11.387 1.00 94.06 324 LEU A N 1
ATOM 2494 C CA . LEU A 1 324 ? -8.672 1.301 10.945 1.00 94.06 324 LEU A CA 1
ATOM 2495 C C . LEU A 1 324 ? -9.790 0.637 11.766 1.00 94.06 324 LEU A C 1
ATOM 2497 O O . LEU A 1 324 ? -10.623 -0.079 11.210 1.00 94.06 324 LEU A O 1
ATOM 2501 N N . ARG A 1 325 ? -9.842 0.886 13.079 1.00 92.81 325 ARG A N 1
ATOM 2502 C CA . ARG A 1 325 ? -10.930 0.402 13.943 1.00 92.81 325 ARG A CA 1
ATOM 2503 C C . ARG A 1 325 ? -12.255 1.071 13.621 1.00 92.81 325 ARG A C 1
ATOM 2505 O O . ARG A 1 325 ? -13.252 0.370 13.499 1.00 92.81 325 ARG A O 1
ATOM 2512 N N . GLU A 1 326 ? -12.258 2.390 13.466 1.00 90.69 326 GLU A N 1
ATOM 2513 C CA . GLU A 1 326 ? -13.452 3.149 13.084 1.00 90.69 326 GLU A CA 1
ATOM 2514 C C . GLU A 1 326 ? -13.982 2.705 11.717 1.00 90.69 326 GLU A C 1
ATOM 2516 O O . GLU A 1 326 ? -15.171 2.437 11.587 1.00 90.69 326 GLU A O 1
ATOM 2521 N N . ALA A 1 327 ? -13.099 2.515 10.732 1.00 89.19 327 ALA A N 1
ATOM 2522 C CA . ALA A 1 327 ? -13.446 1.966 9.424 1.00 89.19 327 ALA A CA 1
ATOM 2523 C C . ALA A 1 327 ? -14.063 0.563 9.532 1.00 89.19 327 ALA A C 1
ATOM 2525 O O . ALA A 1 327 ? -15.074 0.263 8.897 1.00 89.19 327 ALA A O 1
ATOM 2526 N N . ASN A 1 328 ? -13.489 -0.303 10.371 1.00 88.44 328 ASN A N 1
ATOM 2527 C CA . ASN A 1 328 ? -14.038 -1.634 10.595 1.00 88.44 328 ASN A CA 1
ATOM 2528 C C . ASN A 1 328 ? -15.432 -1.579 11.247 1.00 88.44 328 ASN A C 1
ATOM 2530 O O . ASN A 1 328 ? -16.336 -2.278 10.794 1.00 88.44 328 ASN A O 1
ATOM 2534 N N . LEU A 1 329 ? -15.629 -0.736 12.267 1.00 86.06 329 LEU A N 1
ATOM 2535 C CA . LEU A 1 329 ? -16.928 -0.544 12.929 1.00 86.06 329 LEU A CA 1
ATOM 2536 C C . LEU A 1 329 ? -17.983 0.003 11.958 1.00 86.06 329 LEU A C 1
ATOM 2538 O O . LEU A 1 329 ? -19.040 -0.609 11.807 1.00 86.06 329 LEU A O 1
ATOM 2542 N N . ALA A 1 330 ? -17.640 1.053 11.206 1.00 81.75 330 ALA A N 1
ATOM 2543 C CA . ALA A 1 330 ? -18.516 1.653 10.204 1.00 81.75 330 ALA A CA 1
ATOM 2544 C C . ALA A 1 330 ? -18.959 0.633 9.143 1.00 81.75 330 ALA A C 1
ATOM 2546 O O . ALA A 1 330 ? -20.121 0.614 8.737 1.00 81.75 330 ALA A O 1
ATOM 2547 N N . SER A 1 331 ? -18.063 -0.275 8.739 1.00 77.88 331 SER A N 1
ATOM 2548 C CA . SER A 1 331 ? -18.383 -1.353 7.796 1.00 77.88 331 SER A CA 1
ATOM 2549 C C . SER A 1 331 ? -19.318 -2.438 8.360 1.00 77.88 331 SER A C 1
ATOM 2551 O O . SER A 1 331 ? -19.906 -3.204 7.597 1.00 77.88 331 SER A O 1
ATOM 2553 N N . MET A 1 332 ? -19.471 -2.527 9.686 1.00 73.00 332 MET A N 1
ATOM 2554 C CA . MET A 1 332 ? -20.436 -3.416 10.345 1.00 73.00 332 MET A CA 1
ATOM 2555 C C . MET A 1 332 ? -21.813 -2.767 10.541 1.00 73.00 332 MET A C 1
ATOM 2557 O O . MET A 1 332 ? -22.738 -3.457 10.964 1.00 73.00 332 MET A O 1
ATOM 2561 N N . GLY A 1 333 ? -21.966 -1.473 10.237 1.00 66.88 333 GLY A N 1
ATOM 2562 C CA . GLY A 1 333 ? -23.185 -0.720 10.540 1.00 66.88 333 GLY A CA 1
ATOM 2563 C C . GLY A 1 333 ? -23.367 -0.412 12.033 1.00 66.88 333 GLY A C 1
ATOM 2564 O O . GLY A 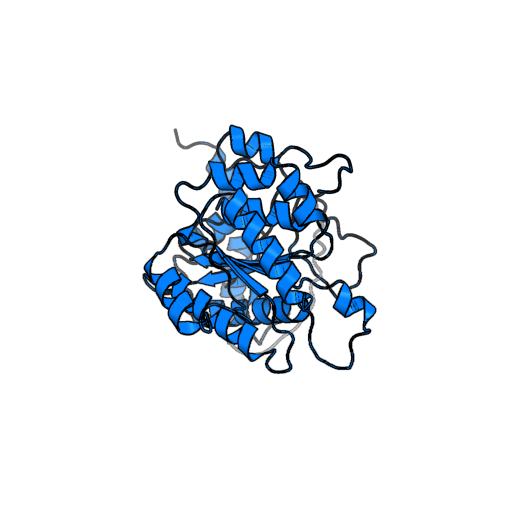1 333 ? -24.498 -0.173 12.457 1.00 66.88 333 GLY A O 1
ATOM 2565 N N . LEU A 1 334 ? -22.276 -0.451 12.810 1.00 49.34 334 LEU A N 1
ATOM 2566 C CA . LEU A 1 334 ? -22.204 -0.039 14.218 1.00 49.34 334 LEU A CA 1
ATOM 2567 C C . LEU A 1 334 ? -21.618 1.372 14.317 1.00 49.34 334 LEU A C 1
ATOM 2569 O O . LEU A 1 334 ? -22.186 2.178 15.085 1.00 49.34 334 LEU A O 1
#

Foldseek 3Di:
DPDPVPPVVVVCCCVQPVVVVVVVVVVVVVVVDDDDDDDDDDDDDDDDDDDPPPPPPPDDDPQAPFQDAALDQDDLDDPVVSVLLNDQADDPSQDHHSFTFDADLQVVQPPPVDDDDDPPDRDRHTLVSNLCCLVPVCVPPPDDPVSLVSSQVVLLVSLVSQAQAPPPPDDPVVNVQGAQEEEEEALVQCQPPLPVQLVCCRPPPLNLVCLLVGAYEYEYAAESPDGSSGPVQSSVQSSQSSYPSHHYGYGYQHDPDCSSLVVVVVSVVVQVVSPPVPQRGQYEYDGPDPVSVVVCCVPQDDPPDADRSYHYFDSHNVRSSVSRVVRVVNNVVD

Organism: Trypanosoma brucei brucei (strain 927/4 GUTat10.1) (NCBI:txid185431)

Sequence (334 aa):
MMTLRSSTSLQSDLSRFIFPLARSLRHDKVSGAVTDASPVGSVTASGRHNAAEYVKPEGFCKSHQRTPGVRKTVTYFSPHMNALLNRPFGSTGTIDTNVPLYQCPICSCGSSAEGDIKRHMQPWMDPQEMTRHMSWLHASSGYTQSNFSIYNAGEMRRLCKSLPCSSADDPREETAMKPRVVLMLDVANIELSLEDVLIQLLTSEESILFFSRVACAIVCVHEVFIPHTSRPGHIFFQLSRLNALSDIFTLYAATRIESGDLLTAALMGELLFQDMRGCAPSI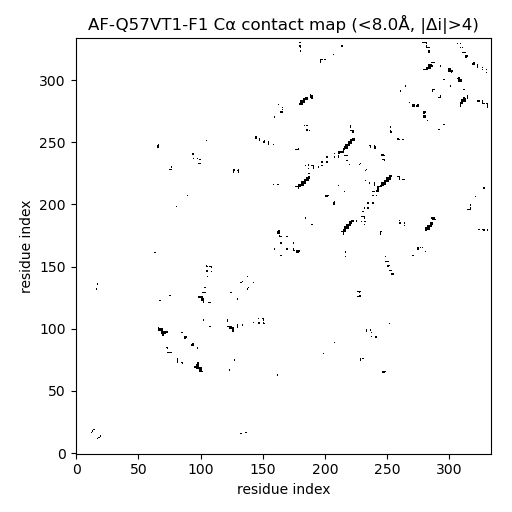VLLTRDQQQKLCVSNMFSGVAGRGARVFLPRITAQSILCCLREANLASMGL

Solvent-accessible surface area (backbone atoms only — not comparable to full-atom values): 19731 Å² total; per-residue (Å²): 132,86,63,77,72,53,59,62,52,49,51,49,45,37,65,70,47,47,50,54,49,54,49,50,61,51,50,62,70,54,74,80,59,83,85,87,80,84,80,90,81,94,76,90,74,91,75,92,72,88,68,78,81,76,79,72,76,84,86,67,68,92,85,67,86,61,68,54,56,40,74,48,86,54,77,83,62,56,72,68,56,23,58,53,58,62,47,76,67,72,95,78,62,69,61,73,48,53,33,61,40,43,73,55,45,60,68,75,52,67,75,71,92,69,78,88,89,71,90,66,72,80,67,68,25,44,32,67,57,42,36,49,46,58,63,62,65,43,69,78,68,61,80,56,76,65,34,40,50,54,33,37,53,51,47,49,54,53,51,58,68,53,32,60,64,92,59,89,81,62,57,71,71,63,47,67,61,32,19,42,27,33,40,37,34,39,40,73,52,48,56,70,93,35,64,69,39,56,49,43,43,75,67,34,66,70,42,50,54,44,34,42,73,46,34,33,41,33,37,36,36,36,37,72,87,56,56,57,70,37,61,56,66,50,53,52,45,53,46,23,52,53,14,94,66,18,33,59,43,79,34,65,22,80,62,67,103,56,28,49,60,54,50,51,53,51,51,53,49,51,53,52,59,77,28,75,90,75,70,42,57,13,33,39,47,49,58,64,51,63,64,61,48,51,52,46,47,69,74,51,38,56,72,91,85,81,80,56,41,58,39,75,44,57,98,40,46,68,41,42,51,50,44,53,50,52,27,47,38,57,57,70,77,105

Nearest PDB structures (foldseek):
  5uof-assembly1_B  TM=3.818E-01  e=1.465E+00  Burkholderia multivorans ATCC 17616
  2qtl-assembly1_A  TM=4.352E-01  e=5.885E+00  Homo sapiens
  7y5a-assembly1_B  TM=2.904E-01  e=7.002E+00  Mycolicibacterium smegmatis
  1gfz-assembly1_A-2  TM=2.389E-01  e=4.946E+00  Oryctolagus cuniculus
  5zmf-assembly1_A  TM=1.738E-01  e=9.913E+00  Chlamydomonas reinhardtii

Secondary structure (DSSP, 8-state):
---THHHHHHHHHIIIIIHHHHHHHHHHHHTTS------------------------TTS-TT--PPPEE-----SS-HHHHHHHTSPPSTT-----SEE-B--TTTTT----S--S----PPPBPHHHHHHHHHHHHHHH---HHHHHHHHHHHHHHHHHHS----TTS-HHHHHHS--EEEEEEHHHHHSS-HHHHHHHHH-HHHHHHHHHS-EEEEEEEETTS-TT-HHHHHHHHHHHTSTT-EEEEEEE-SSTTHHHHHHHHHHHHHHHHTTTTTPPEEEEE---HHHHHHHHHHT--STTS---EE---SSHHHHHHHHHHHHHHHTT-

pLDDT: mean 73.28, std 22.28, range [22.73, 96.94]

Radius of gyration: 21.86 Å; Cα contacts (8 Å, |Δi|>4): 406; chains: 1; bounding box: 65×53×66 Å